Protein AF-K1T7E5-F1 (afdb_monomer)

Foldseek 3Di:
DDDDDDDDDDDDDDDDDDDDDDDDPPPPPPPPPPPQDDDPVCLLQPPVPPDGPDDPDDDDDDDAPPVLQWDDDPNDIDGDPPVPDDNVSHPPDDDPFFKWFKDKDQFQVPDDPCVVDPPDDSVVTDIDGPPDDVCVVPGDHDDDDDDDDRCPPVDDPDPPDDGRGRPMDMDTHDDDDDPPVD

InterPro domains:
  IPR006104 Glycosyl hydrolases family 2, sugar binding domain [PF02837] (95-182)
  IPR008979 Galactose-binding-like domain superfamily [SSF49785] (42-182)
  IPR050347 Bacterial Beta-galactosidase [PTHR46323] (30-182)

Structure (mmCIF, N/CA/C/O backbone):
data_AF-K1T7E5-F1
#
_entry.id   AF-K1T7E5-F1
#
loop_
_atom_site.group_PDB
_atom_site.id
_atom_site.type_symbol
_atom_site.label_atom_id
_atom_site.label_alt_id
_atom_site.label_comp_id
_atom_site.label_asym_id
_atom_site.label_entity_id
_atom_site.label_seq_id
_atom_site.pdbx_PDB_ins_code
_atom_site.Cartn_x
_atom_site.Cartn_y
_atom_site.Cartn_z
_atom_site.occupancy
_atom_site.B_iso_or_equiv
_atom_site.auth_seq_id
_atom_site.auth_comp_id
_atom_site.auth_asym_id
_atom_site.auth_atom_id
_atom_site.pdbx_PDB_model_num
ATOM 1 N N . MET A 1 1 ? -2.606 -23.994 -16.526 1.00 38.28 1 MET A N 1
ATOM 2 C CA . MET A 1 1 ? -3.324 -25.007 -15.716 1.00 38.28 1 MET A CA 1
ATOM 3 C C . MET A 1 1 ? -3.110 -24.676 -14.245 1.00 38.28 1 MET A C 1
ATOM 5 O O . MET A 1 1 ? -1.968 -24.646 -13.816 1.00 38.28 1 MET A O 1
ATOM 9 N N . LYS A 1 2 ? -4.171 -24.328 -13.505 1.00 36.62 2 LYS A N 1
ATOM 10 C CA . LYS A 1 2 ? -4.089 -23.908 -12.094 1.00 36.62 2 LYS A CA 1
ATOM 11 C C . LYS A 1 2 ? -4.132 -25.145 -11.189 1.00 36.62 2 LYS A C 1
ATOM 13 O O . LYS A 1 2 ? -5.113 -25.879 -11.242 1.00 36.62 2 LYS A O 1
ATOM 18 N N . GLN A 1 3 ? -3.112 -25.366 -10.362 1.00 38.12 3 GLN A N 1
ATOM 19 C CA . GLN A 1 3 ? -3.159 -26.363 -9.287 1.00 38.12 3 GLN A CA 1
ATOM 20 C C . GLN A 1 3 ? -3.378 -25.654 -7.947 1.00 38.12 3 GLN A C 1
ATOM 22 O O . GLN A 1 3 ? -2.612 -24.771 -7.571 1.00 38.12 3 GLN A O 1
ATOM 27 N N . ARG A 1 4 ? -4.451 -26.029 -7.243 1.00 31.92 4 ARG A N 1
ATOM 28 C CA . ARG A 1 4 ? -4.717 -25.665 -5.846 1.00 31.92 4 ARG A CA 1
ATOM 29 C C . ARG A 1 4 ? -4.464 -26.914 -5.004 1.00 31.92 4 ARG A C 1
ATOM 31 O O .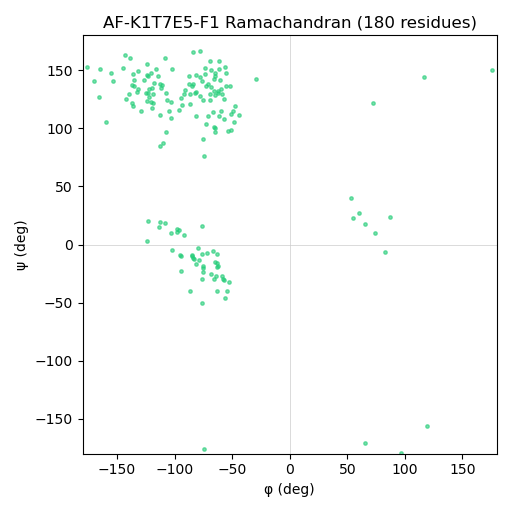 ARG A 1 4 ? -5.064 -27.948 -5.285 1.00 31.92 4 ARG A O 1
ATOM 38 N N . LEU A 1 5 ? -3.595 -26.825 -3.999 1.00 28.06 5 LEU A N 1
ATOM 39 C CA . LEU A 1 5 ? -3.354 -27.907 -3.045 1.00 28.06 5 LEU A CA 1
ATOM 40 C C . LEU A 1 5 ? -3.714 -27.425 -1.634 1.00 28.06 5 LEU A C 1
ATOM 42 O O . LEU A 1 5 ? -3.161 -26.440 -1.155 1.00 28.06 5 LEU A O 1
ATOM 46 N N . PHE A 1 6 ? -4.637 -28.133 -0.987 1.00 27.09 6 PHE A N 1
ATOM 47 C CA . PHE A 1 6 ? -5.008 -27.980 0.421 1.00 27.09 6 PHE A CA 1
ATOM 48 C C . PHE A 1 6 ? -4.810 -29.332 1.109 1.00 27.09 6 PHE A C 1
ATOM 50 O O . PHE A 1 6 ? -5.310 -30.339 0.613 1.00 27.09 6 PHE A O 1
ATOM 57 N N . VAL A 1 7 ? -4.116 -29.358 2.252 1.00 25.41 7 VAL A N 1
ATOM 58 C CA . VAL A 1 7 ? -4.079 -30.520 3.155 1.00 25.41 7 VAL A CA 1
ATOM 59 C C . VAL A 1 7 ? -4.082 -30.040 4.606 1.00 25.41 7 VAL A C 1
ATOM 61 O O . VAL A 1 7 ? -3.204 -29.282 5.020 1.00 25.41 7 VAL A O 1
ATOM 64 N N . THR A 1 8 ? -5.045 -30.534 5.381 1.00 25.38 8 THR A N 1
ATOM 65 C CA . THR A 1 8 ? -5.109 -30.497 6.847 1.00 25.38 8 THR A CA 1
ATOM 66 C C . THR A 1 8 ? -5.215 -31.934 7.369 1.00 25.38 8 THR A C 1
ATOM 68 O O . THR A 1 8 ? -6.023 -32.691 6.845 1.00 25.38 8 THR A O 1
ATOM 71 N N . LEU A 1 9 ? -4.428 -32.309 8.392 1.00 23.41 9 LEU A N 1
ATOM 72 C CA . LEU A 1 9 ? -4.906 -33.039 9.583 1.00 23.41 9 LEU A CA 1
ATOM 73 C C . LEU A 1 9 ? -3.809 -33.251 10.645 1.00 23.41 9 LEU A C 1
ATOM 75 O O . LEU A 1 9 ? -2.619 -33.332 10.348 1.00 23.41 9 LEU A O 1
ATOM 79 N N . SER A 1 10 ? -4.273 -33.354 11.889 1.00 22.80 10 SER A N 1
ATOM 80 C CA . SER A 1 10 ? -3.566 -33.457 13.167 1.00 22.80 10 SER A CA 1
ATOM 81 C C . SER A 1 10 ? -3.645 -34.853 13.809 1.00 22.80 10 SER A C 1
ATOM 83 O O . SER A 1 10 ? -4.631 -35.557 13.612 1.00 22.80 10 SER A O 1
ATOM 85 N N . LEU A 1 11 ? -2.704 -35.095 14.736 1.00 24.67 11 LEU A N 1
ATOM 86 C CA . LEU A 1 11 ? -2.806 -35.812 16.028 1.00 24.67 11 LEU A CA 1
ATOM 87 C C . LEU A 1 11 ? -1.982 -37.107 16.221 1.00 24.67 11 LEU A C 1
ATOM 89 O O . LEU A 1 11 ? -1.715 -37.875 15.306 1.00 24.67 11 LEU A O 1
ATOM 93 N N . ALA A 1 12 ? -1.539 -37.233 17.476 1.00 27.47 12 ALA A N 1
ATOM 94 C CA . ALA A 1 12 ? -0.411 -37.951 18.059 1.00 27.47 12 ALA A CA 1
ATOM 95 C C . ALA A 1 12 ? -0.618 -39.445 18.387 1.00 27.47 12 ALA A C 1
ATOM 97 O O . ALA A 1 12 ? -1.740 -39.918 18.535 1.00 27.47 12 ALA A O 1
ATOM 98 N N . GLY A 1 13 ? 0.502 -40.137 18.640 1.00 27.97 13 GLY 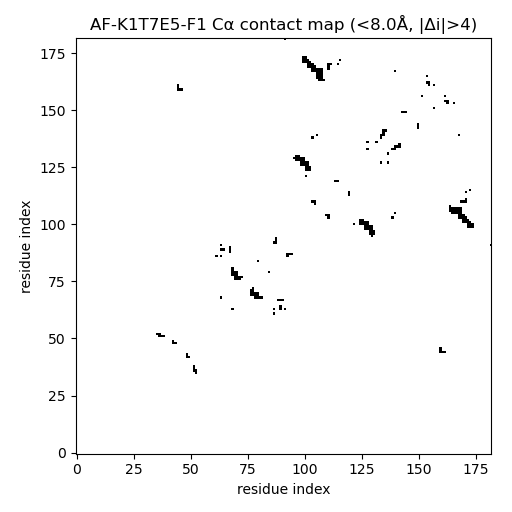A N 1
ATOM 99 C CA . GLY A 1 13 ? 0.580 -41.441 19.310 1.00 27.97 13 GLY A CA 1
ATOM 100 C C . GLY A 1 13 ? 2.023 -41.757 19.743 1.00 27.97 13 GLY A C 1
ATOM 101 O O . GLY A 1 13 ? 2.942 -41.643 18.939 1.00 27.97 13 GLY A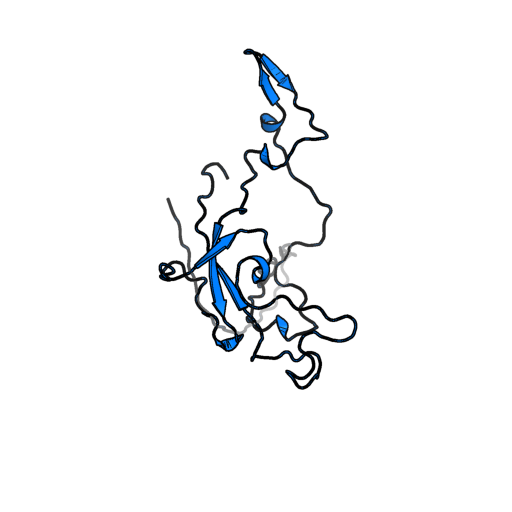 O 1
ATOM 102 N N . LEU A 1 14 ? 2.219 -42.086 21.024 1.00 25.50 14 LEU A N 1
ATOM 103 C CA . LEU A 1 14 ? 3.494 -42.178 21.753 1.00 25.50 14 LEU A CA 1
ATOM 104 C C . LEU A 1 14 ? 3.975 -43.640 21.952 1.00 25.50 14 LEU A C 1
ATOM 106 O O . LEU A 1 14 ? 3.155 -44.526 22.157 1.00 25.50 14 LEU A O 1
ATOM 110 N N . ALA A 1 15 ? 5.308 -43.793 22.036 1.00 29.75 15 ALA A N 1
ATOM 111 C CA . ALA A 1 15 ? 6.129 -44.815 22.723 1.00 29.75 15 ALA A CA 1
ATOM 112 C C . ALA A 1 15 ? 6.232 -46.264 22.184 1.00 29.75 15 ALA A C 1
ATOM 114 O O . ALA A 1 15 ? 5.280 -47.031 22.218 1.00 29.75 15 ALA A O 1
ATOM 115 N N . MET A 1 16 ? 7.469 -46.701 21.893 1.00 29.72 16 MET A N 1
ATOM 116 C CA . MET A 1 16 ? 8.233 -47.623 22.762 1.00 29.72 16 MET A CA 1
ATOM 117 C C . MET A 1 16 ? 9.700 -47.742 22.304 1.00 29.72 16 MET A C 1
ATOM 119 O O . MET A 1 16 ? 10.003 -47.736 21.114 1.00 29.72 16 MET A O 1
ATOM 123 N N . ALA A 1 17 ? 10.613 -47.805 23.276 1.00 30.94 17 ALA A N 1
ATOM 124 C CA . ALA A 1 17 ? 12.055 -47.893 23.081 1.00 30.94 17 ALA A CA 1
ATOM 125 C C . ALA A 1 17 ? 12.524 -49.349 22.942 1.00 30.94 17 ALA A C 1
ATOM 127 O O . ALA A 1 17 ? 12.142 -50.202 23.738 1.00 30.94 17 ALA A O 1
ATOM 128 N N . THR A 1 18 ? 13.443 -49.599 22.010 1.00 36.12 18 THR A N 1
ATOM 129 C CA . THR A 1 18 ? 14.310 -50.785 22.006 1.00 36.12 18 THR A CA 1
ATOM 130 C C . THR A 1 18 ? 15.736 -50.355 21.676 1.00 36.12 18 THR A C 1
ATOM 132 O O . THR A 1 18 ? 15.991 -49.781 20.617 1.00 36.12 18 THR A O 1
ATOM 135 N N . PHE A 1 19 ? 16.656 -50.613 22.605 1.00 34.34 19 PHE A N 1
ATOM 136 C CA . PHE A 1 19 ? 18.091 -50.390 22.451 1.00 34.34 19 PHE A CA 1
ATOM 137 C C . PHE A 1 19 ? 18.683 -51.372 21.432 1.00 34.34 19 PHE A C 1
ATOM 139 O O . PHE A 1 19 ? 18.592 -52.584 21.599 1.00 34.34 19 PHE A O 1
ATOM 146 N N . GLY A 1 20 ? 19.337 -50.834 20.405 1.00 36.97 20 GLY A N 1
ATOM 147 C CA . GLY A 1 20 ? 20.154 -51.578 19.452 1.00 36.97 20 GLY A CA 1
ATOM 148 C C . GLY A 1 20 ? 21.117 -50.614 18.770 1.00 36.97 20 GLY A C 1
ATOM 149 O O . GLY A 1 20 ? 20.706 -49.785 17.962 1.00 36.97 20 GLY A O 1
ATOM 150 N N . ALA A 1 21 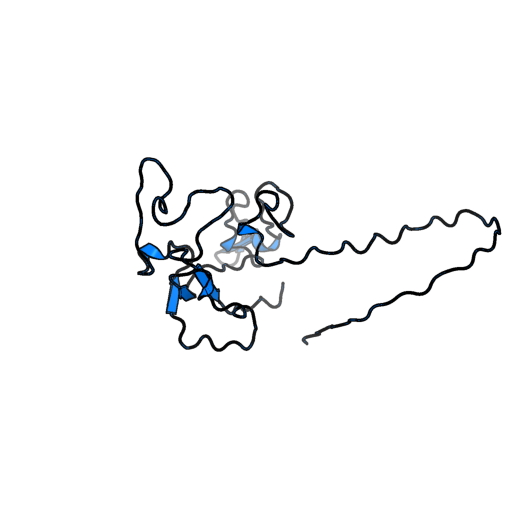? 22.396 -50.661 19.141 1.00 39.72 21 ALA A N 1
ATOM 151 C CA . ALA A 1 21 ? 23.421 -49.799 18.569 1.00 39.72 21 ALA A CA 1
ATOM 152 C C . ALA A 1 21 ? 23.750 -50.246 17.133 1.00 39.72 21 ALA A C 1
ATOM 154 O O . ALA A 1 21 ? 24.461 -51.223 16.914 1.00 39.72 21 ALA A O 1
ATOM 155 N N . THR A 1 22 ? 23.239 -49.510 16.147 1.00 42.06 22 THR A N 1
ATOM 156 C CA . THR A 1 22 ? 23.623 -49.614 14.731 1.00 42.06 22 THR A CA 1
ATOM 157 C C . THR A 1 22 ? 24.301 -48.324 14.271 1.00 42.06 22 THR A C 1
ATOM 159 O O . THR A 1 22 ? 23.926 -47.247 14.728 1.00 42.06 22 THR A O 1
ATOM 162 N N . LYS A 1 23 ? 25.297 -48.465 13.376 1.00 39.03 23 LYS A N 1
ATOM 163 C CA . LYS A 1 23 ? 26.151 -47.427 12.748 1.00 39.03 23 LYS A CA 1
ATOM 164 C C . LYS A 1 23 ? 25.464 -46.056 12.603 1.00 39.03 23 LYS A C 1
ATOM 166 O O . LYS A 1 23 ? 24.293 -46.040 12.221 1.00 39.03 23 LYS A O 1
ATOM 171 N N . PRO A 1 24 ? 26.172 -44.920 12.798 1.00 39.62 24 PRO A N 1
ATOM 172 C CA . PRO A 1 24 ? 25.568 -43.605 12.647 1.00 39.62 24 PRO A CA 1
ATOM 173 C C . PRO A 1 24 ? 25.173 -43.419 11.181 1.00 39.62 24 PRO A C 1
ATOM 175 O O . PRO A 1 24 ? 25.981 -43.060 10.330 1.00 39.62 24 PRO A O 1
ATOM 178 N N . LYS A 1 25 ? 23.904 -43.690 10.870 1.00 45.78 25 LYS A N 1
ATOM 179 C CA . LYS A 1 25 ? 23.245 -43.066 9.734 1.00 45.78 25 LYS A CA 1
ATOM 180 C C . LYS A 1 25 ? 23.316 -41.586 10.049 1.00 45.78 25 LYS A C 1
ATOM 182 O O . LYS A 1 25 ? 22.752 -41.167 11.058 1.00 45.78 25 LYS A O 1
ATOM 187 N N . THR A 1 26 ? 24.049 -40.824 9.246 1.00 45.44 26 THR A N 1
ATOM 188 C CA . THR A 1 26 ? 23.977 -39.368 9.256 1.00 45.44 26 THR A CA 1
ATOM 189 C C . THR A 1 26 ? 22.503 -39.021 9.138 1.00 45.44 26 THR A C 1
ATOM 191 O O . THR A 1 26 ? 21.912 -39.125 8.064 1.00 45.44 26 THR A O 1
ATOM 194 N N . ALA A 1 27 ? 21.873 -38.728 10.274 1.00 45.41 27 ALA A N 1
ATOM 195 C CA . ALA A 1 27 ? 20.530 -38.219 10.295 1.00 45.41 27 ALA A CA 1
ATOM 196 C C . ALA A 1 27 ? 20.664 -36.859 9.629 1.00 45.41 27 ALA A C 1
ATOM 198 O O . ALA A 1 27 ? 21.146 -35.904 10.239 1.00 45.41 27 ALA A O 1
ATOM 199 N N . ILE A 1 28 ? 20.283 -36.784 8.354 1.00 47.34 28 ILE A N 1
ATOM 200 C CA . ILE A 1 28 ? 19.758 -35.544 7.814 1.00 47.34 28 ILE A CA 1
ATOM 201 C C . ILE A 1 28 ? 18.641 -35.220 8.795 1.00 47.34 28 ILE A C 1
ATOM 203 O O . ILE A 1 28 ? 17.583 -35.850 8.765 1.00 47.34 28 ILE A O 1
ATOM 207 N N . LYS A 1 29 ? 18.926 -34.343 9.767 1.00 45.06 29 LYS A N 1
ATOM 208 C CA . LYS A 1 29 ? 17.877 -33.727 10.562 1.00 45.06 29 LYS A CA 1
ATOM 209 C C . LYS A 1 29 ? 16.935 -33.196 9.503 1.00 45.06 29 LYS A C 1
ATOM 211 O O . LYS A 1 29 ? 17.339 -32.335 8.724 1.00 45.06 29 LYS A O 1
ATOM 216 N N . SER A 1 30 ? 15.739 -33.778 9.426 1.00 46.69 30 SER A N 1
ATOM 217 C CA . SER A 1 30 ? 14.626 -33.140 8.747 1.00 46.69 30 SER A CA 1
ATOM 218 C C . SER A 1 30 ? 14.685 -31.703 9.223 1.00 46.69 30 SER A C 1
ATOM 220 O O . SER A 1 30 ? 14.540 -31.470 10.425 1.00 46.69 30 SER A O 1
ATOM 222 N N . LEU A 1 31 ? 15.029 -30.773 8.327 1.00 44.75 31 LEU A N 1
ATOM 223 C CA . LEU A 1 31 ? 14.904 -29.356 8.617 1.00 44.75 31 LEU A CA 1
ATOM 224 C C . LEU A 1 31 ? 13.491 -29.231 9.162 1.00 44.75 31 LEU A C 1
ATOM 226 O O . LEU A 1 31 ? 12.540 -29.629 8.483 1.00 44.75 31 LEU A O 1
ATOM 230 N N . ASN A 1 32 ? 13.376 -28.856 10.439 1.00 52.38 32 ASN A N 1
ATOM 231 C CA . ASN A 1 32 ? 12.080 -28.607 11.041 1.00 52.38 32 ASN A CA 1
ATOM 232 C C . ASN A 1 32 ? 11.360 -27.720 10.041 1.00 52.38 32 ASN A C 1
ATOM 234 O O . ASN A 1 32 ? 11.899 -26.673 9.683 1.00 52.38 32 ASN A O 1
ATOM 238 N N . LYS A 1 33 ? 10.225 -28.196 9.518 1.00 49.16 33 LYS A N 1
ATOM 239 C CA . LYS A 1 33 ? 9.356 -27.410 8.653 1.00 49.16 33 LYS A CA 1
ATOM 240 C C . LYS A 1 33 ? 9.183 -26.088 9.382 1.00 49.16 33 LYS A C 1
ATOM 242 O O . LYS A 1 33 ? 8.553 -26.086 10.435 1.00 49.16 33 LYS A O 1
ATOM 247 N N . THR A 1 34 ? 9.845 -25.030 8.914 1.00 56.66 34 THR A N 1
ATOM 248 C CA . THR A 1 34 ? 9.792 -23.730 9.570 1.00 56.66 34 THR A CA 1
ATOM 249 C C . THR A 1 34 ? 8.320 -23.383 9.618 1.00 56.66 34 THR A C 1
ATOM 251 O O . THR A 1 34 ? 7.702 -23.192 8.570 1.00 56.66 34 THR A O 1
ATOM 254 N N . THR A 1 35 ? 7.721 -23.438 10.807 1.00 64.75 35 THR A N 1
ATOM 255 C CA . THR A 1 35 ? 6.327 -23.058 10.979 1.00 64.75 35 THR A CA 1
ATOM 256 C C . THR A 1 35 ? 6.286 -21.577 10.661 1.00 64.75 35 THR A C 1
ATOM 258 O O . THR A 1 35 ? 6.723 -20.758 11.464 1.00 64.75 35 THR A O 1
ATOM 261 N N . ILE A 1 36 ? 5.859 -21.247 9.444 1.00 75.06 36 ILE A N 1
ATOM 262 C CA . ILE A 1 36 ? 5.691 -19.867 9.011 1.00 75.06 36 ILE A CA 1
ATOM 263 C C . ILE A 1 36 ? 4.634 -19.264 9.929 1.00 75.06 36 ILE A C 1
ATOM 265 O O . ILE A 1 36 ? 3.469 -19.672 9.886 1.00 75.06 36 ILE A O 1
ATOM 269 N N . GLN A 1 37 ? 5.062 -18.343 10.792 1.00 82.19 37 GLN A N 1
ATOM 270 C CA . GLN A 1 37 ? 4.182 -17.637 11.710 1.00 82.19 37 GLN A CA 1
ATOM 271 C C . GLN A 1 37 ? 3.095 -16.934 10.894 1.00 82.19 37 GLN A C 1
ATOM 273 O O . GLN A 1 37 ? 3.396 -16.200 9.953 1.00 82.19 37 GLN A O 1
ATOM 278 N N . GLN A 1 38 ? 1.832 -17.204 11.217 1.00 86.25 38 GLN A N 1
ATOM 279 C CA . GLN A 1 38 ? 0.700 -16.54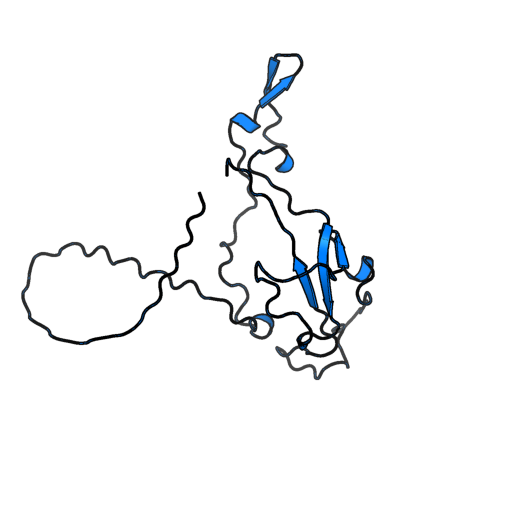7 10.569 1.00 86.25 38 GLN A CA 1
ATOM 280 C C . GLN A 1 38 ? 0.369 -15.243 11.304 1.00 86.25 38 GLN A C 1
ATOM 282 O O . GLN A 1 38 ? 0.495 -15.216 12.531 1.00 86.25 38 GLN A O 1
ATOM 287 N N . PRO A 1 39 ? -0.061 -14.187 10.591 1.00 87.12 39 PRO A N 1
ATOM 288 C CA . PRO A 1 39 ? -0.568 -12.984 11.232 1.00 87.12 39 PRO A CA 1
ATOM 289 C C . PRO A 1 39 ? -1.805 -13.270 12.097 1.00 87.12 39 PRO A C 1
ATOM 291 O O . PRO A 1 39 ? -2.673 -14.056 11.717 1.00 87.12 39 PRO A O 1
ATOM 294 N N . THR A 1 40 ? -1.896 -12.611 13.246 1.00 88.50 40 THR A N 1
ATOM 295 C CA . THR A 1 40 ? -3.045 -12.591 14.158 1.00 88.50 40 THR A CA 1
ATOM 296 C C . THR A 1 40 ? -3.963 -11.388 13.923 1.00 88.50 40 THR A C 1
ATOM 298 O O . THR A 1 40 ? -5.054 -11.350 14.488 1.00 88.50 40 THR A O 1
ATOM 301 N N . TYR A 1 41 ? -3.555 -10.422 13.087 1.00 83.44 41 TYR A N 1
ATOM 302 C CA . TYR A 1 41 ? -4.257 -9.160 12.789 1.00 83.44 41 TYR A CA 1
ATOM 303 C C . TYR A 1 41 ? -4.379 -8.187 13.976 1.00 83.44 41 TYR A C 1
ATOM 305 O O . TYR A 1 41 ? -5.184 -7.248 13.953 1.00 83.44 41 TYR A O 1
ATOM 313 N N . THR A 1 42 ? -3.566 -8.394 15.009 1.00 87.88 42 THR A N 1
ATOM 314 C CA . THR A 1 42 ? -3.496 -7.579 16.232 1.00 87.88 42 THR A CA 1
ATOM 315 C C . THR A 1 42 ? -2.092 -7.038 16.495 1.00 87.88 42 THR A C 1
ATOM 317 O O . THR A 1 42 ? -1.879 -6.377 17.505 1.00 87.88 42 THR A O 1
ATOM 320 N N . GLU A 1 43 ? -1.141 -7.298 15.599 1.00 91.12 43 GLU A N 1
ATOM 321 C CA . GLU A 1 43 ? 0.288 -6.992 15.743 1.00 91.12 43 GLU A CA 1
ATOM 322 C C . GLU A 1 43 ? 0.554 -5.511 15.998 1.00 91.12 43 GLU A C 1
ATOM 324 O O . GLU A 1 43 ? 1.486 -5.159 16.705 1.00 91.12 43 GLU A O 1
ATOM 329 N N . TRP A 1 44 ? -0.302 -4.641 15.470 1.00 87.88 44 TRP A N 1
ATOM 330 C CA . TRP A 1 44 ? -0.225 -3.192 15.638 1.00 87.88 44 TRP A CA 1
ATOM 331 C C . TRP A 1 44 ? -0.465 -2.708 17.083 1.00 87.88 44 TRP A C 1
ATOM 333 O O . TRP A 1 44 ? -0.278 -1.525 17.351 1.00 87.88 44 TRP A O 1
ATOM 343 N N . HIS A 1 45 ? -0.829 -3.602 18.013 1.00 88.06 45 HIS A N 1
ATOM 344 C CA . HIS A 1 45 ? -0.883 -3.339 19.458 1.00 88.06 45 HIS A CA 1
ATOM 345 C C . HIS A 1 45 ? 0.307 -3.921 20.246 1.00 88.06 45 HIS A C 1
ATOM 347 O O . HIS A 1 45 ? 0.385 -3.720 21.458 1.00 88.06 45 HIS A O 1
ATOM 353 N N . ASP A 1 46 ? 1.212 -4.667 19.605 1.00 90.75 46 ASP A N 1
ATOM 354 C CA . ASP A 1 46 ? 2.324 -5.349 20.271 1.00 90.75 46 ASP A CA 1
ATOM 355 C C . ASP A 1 46 ? 3.673 -4.737 19.871 1.00 90.75 46 ASP A C 1
ATOM 357 O O . ASP A 1 46 ? 4.159 -4.906 18.755 1.00 90.75 46 ASP A O 1
ATOM 361 N N . LEU A 1 47 ? 4.324 -4.071 20.829 1.00 91.44 47 LEU A N 1
ATOM 362 C CA . LEU A 1 47 ? 5.633 -3.436 20.634 1.00 91.44 47 LEU A CA 1
ATOM 363 C C . LEU A 1 47 ? 6.755 -4.429 20.304 1.00 91.44 47 LEU A C 1
ATOM 365 O O . LEU A 1 47 ? 7.809 -4.023 19.813 1.00 91.44 47 LEU A O 1
ATOM 369 N N . GLN A 1 48 ? 6.571 -5.717 20.602 1.00 93.38 48 GLN A N 1
ATOM 370 C CA . GLN A 1 48 ? 7.556 -6.754 20.304 1.00 93.38 48 GLN A CA 1
ATOM 371 C C . GLN A 1 48 ? 7.450 -7.260 18.860 1.00 93.38 48 GLN A C 1
ATOM 373 O O . GLN A 1 48 ? 8.368 -7.925 18.374 1.00 93.38 48 GLN A O 1
ATOM 378 N N . VAL A 1 49 ? 6.374 -6.920 18.141 1.00 92.44 49 VAL A N 1
ATOM 379 C CA . VAL A 1 49 ? 6.131 -7.380 16.771 1.00 92.44 49 VAL A CA 1
ATOM 380 C C . VAL A 1 49 ? 6.348 -6.241 15.781 1.00 92.44 49 VAL A C 1
ATOM 382 O O . VAL A 1 49 ? 5.464 -5.448 15.488 1.00 92.44 49 VAL A O 1
ATOM 385 N N . ASN A 1 50 ? 7.546 -6.198 15.196 1.00 92.38 50 ASN A N 1
ATOM 386 C CA . ASN A 1 50 ? 7.893 -5.193 14.183 1.00 92.38 50 ASN A CA 1
ATOM 387 C C . ASN A 1 50 ? 7.673 -5.670 12.735 1.00 92.38 50 ASN A C 1
ATOM 389 O O . ASN A 1 50 ? 7.570 -4.854 11.819 1.00 92.38 50 ASN A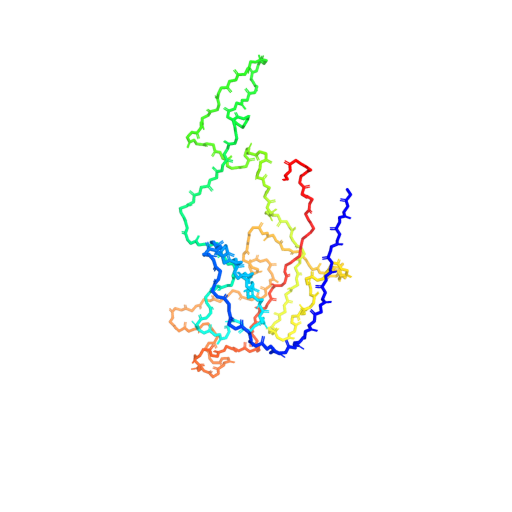 O 1
ATOM 393 N N . ALA A 1 51 ? 7.664 -6.985 12.499 1.00 92.56 51 ALA A N 1
ATOM 394 C CA . ALA A 1 51 ? 7.405 -7.584 11.192 1.00 92.56 51 ALA A CA 1
ATOM 395 C C . ALA A 1 51 ? 7.095 -9.079 11.330 1.00 92.56 51 ALA A C 1
ATOM 397 O O . ALA A 1 51 ? 7.643 -9.753 12.199 1.00 92.56 51 ALA A O 1
ATOM 398 N N . ILE A 1 52 ? 6.293 -9.608 10.407 1.00 93.06 52 ILE A N 1
ATOM 399 C CA . ILE A 1 52 ? 6.059 -11.045 10.234 1.00 93.06 52 ILE A CA 1
ATOM 400 C C . ILE A 1 52 ? 6.388 -11.394 8.779 1.00 93.06 52 ILE A C 1
ATOM 402 O O . ILE A 1 52 ? 5.928 -10.717 7.864 1.00 93.06 52 ILE A O 1
ATOM 406 N N . ASN A 1 53 ? 7.203 -12.432 8.561 1.00 93.88 53 ASN A N 1
ATOM 407 C CA . ASN A 1 53 ? 7.554 -12.981 7.238 1.00 93.88 53 ASN A CA 1
ATOM 408 C C . ASN A 1 53 ? 8.133 -11.978 6.213 1.00 93.88 53 ASN A C 1
ATOM 410 O O . ASN A 1 53 ? 8.082 -12.227 5.009 1.00 93.88 53 ASN A O 1
ATOM 414 N N . ARG A 1 54 ? 8.707 -10.855 6.664 1.00 93.94 54 ARG A N 1
ATOM 415 C CA . ARG A 1 54 ? 9.429 -9.916 5.793 1.00 93.94 54 ARG A CA 1
ATOM 416 C C . ARG A 1 54 ? 10.827 -10.454 5.484 1.00 93.94 54 ARG A C 1
ATOM 418 O O . ARG A 1 54 ? 11.466 -11.039 6.357 1.00 93.94 54 ARG A O 1
ATOM 425 N N . PHE A 1 55 ? 11.322 -10.213 4.269 1.00 92.19 55 PHE A N 1
ATOM 426 C CA . PHE A 1 55 ? 12.720 -10.495 3.936 1.00 92.19 55 PHE A CA 1
ATOM 427 C C . PHE A 1 55 ? 13.687 -9.787 4.909 1.00 92.19 55 PHE A C 1
ATOM 429 O O . PHE A 1 55 ? 13.378 -8.688 5.388 1.00 92.19 55 PHE A O 1
ATOM 436 N N . PRO A 1 56 ? 14.856 -10.388 5.207 1.00 94.44 56 PRO A N 1
ATOM 437 C CA . PRO A 1 56 ? 15.909 -9.718 5.963 1.00 94.44 56 PRO A CA 1
ATOM 438 C C . PRO A 1 56 ? 16.327 -8.406 5.298 1.00 94.44 56 PRO A C 1
ATOM 440 O O . PRO A 1 56 ? 16.236 -8.265 4.080 1.00 94.44 56 PRO A O 1
ATOM 443 N N . LEU A 1 57 ? 16.819 -7.454 6.092 1.00 96.12 57 LEU A N 1
ATOM 444 C CA . LEU A 1 57 ? 17.350 -6.204 5.559 1.00 96.12 57 LEU A CA 1
ATOM 445 C C . LEU A 1 57 ? 18.511 -6.494 4.595 1.00 96.12 57 LEU A C 1
ATOM 447 O O . LEU A 1 57 ? 19.451 -7.208 4.941 1.00 96.12 57 LEU A O 1
ATOM 451 N N . HIS A 1 58 ? 18.452 -5.913 3.402 1.00 95.44 58 HIS A N 1
ATOM 452 C CA . HIS A 1 58 ? 19.493 -6.007 2.386 1.00 95.44 58 HIS A CA 1
ATOM 453 C C . HIS A 1 58 ? 19.625 -4.671 1.642 1.00 95.44 58 HIS A C 1
ATOM 455 O O . HIS A 1 58 ? 18.734 -3.823 1.708 1.00 95.44 58 HIS A O 1
ATOM 461 N N . THR A 1 59 ? 20.739 -4.476 0.930 1.00 95.31 59 THR A N 1
ATOM 462 C CA . THR A 1 59 ? 20.895 -3.318 0.033 1.00 95.31 59 THR A CA 1
ATOM 463 C C . THR A 1 59 ? 19.842 -3.351 -1.071 1.00 95.31 59 THR A C 1
ATOM 465 O O . THR A 1 59 ? 19.416 -4.431 -1.474 1.00 95.31 59 THR A O 1
ATOM 468 N N . ASN A 1 60 ? 19.424 -2.200 -1.593 1.00 91.50 60 ASN A N 1
ATOM 469 C CA . ASN A 1 60 ? 18.542 -2.192 -2.755 1.00 91.50 60 ASN A CA 1
ATOM 470 C C . ASN A 1 60 ? 19.280 -2.791 -3.962 1.00 91.50 60 ASN A C 1
ATOM 472 O O . ASN A 1 60 ? 20.395 -2.376 -4.280 1.00 91.50 60 ASN A O 1
ATOM 476 N N . PHE A 1 61 ? 18.662 -3.763 -4.624 1.00 90.25 61 PHE A N 1
ATOM 477 C CA . PHE A 1 61 ? 19.162 -4.334 -5.865 1.00 90.25 61 PHE A CA 1
ATOM 478 C C . PHE A 1 61 ? 17.986 -4.689 -6.772 1.00 90.25 61 PHE A C 1
ATOM 480 O O . PHE A 1 61 ? 16.891 -5.003 -6.308 1.00 90.25 61 PHE A O 1
ATOM 487 N N . PHE A 1 62 ? 18.231 -4.656 -8.076 1.00 91.50 62 PHE A N 1
ATOM 488 C CA . PHE A 1 62 ? 17.303 -5.138 -9.086 1.00 91.50 62 PHE A CA 1
ATOM 489 C C . PHE A 1 62 ? 18.096 -5.924 -10.126 1.00 91.50 62 PHE A C 1
ATOM 491 O O . PHE A 1 62 ? 19.203 -5.529 -10.494 1.00 91.50 62 PHE A O 1
ATOM 498 N N . THR A 1 63 ? 17.571 -7.068 -10.552 1.00 88.88 63 THR A N 1
ATOM 499 C CA . THR A 1 63 ? 18.269 -7.956 -11.482 1.00 88.88 63 THR A CA 1
ATOM 500 C C . THR A 1 63 ? 17.846 -7.654 -12.909 1.00 88.88 63 THR A C 1
ATOM 502 O O . THR A 1 63 ? 16.678 -7.819 -13.248 1.00 88.88 63 THR A O 1
ATOM 505 N N . TYR A 1 64 ? 18.809 -7.282 -13.746 1.00 90.50 64 TYR A N 1
ATOM 506 C CA . TYR A 1 64 ? 18.607 -7.115 -15.181 1.00 90.50 64 TYR A CA 1
ATOM 507 C C . TYR A 1 64 ? 19.194 -8.333 -15.904 1.00 90.50 64 TYR A C 1
ATOM 509 O O . TYR A 1 64 ? 20.420 -8.486 -15.892 1.00 90.50 64 TYR A O 1
ATOM 517 N N . PRO A 1 65 ? 18.382 -9.236 -16.478 1.00 90.06 65 PRO A N 1
ATOM 518 C CA . PRO A 1 65 ? 18.877 -10.304 -17.341 1.00 90.06 65 PRO A CA 1
ATOM 519 C C . PRO A 1 65 ? 19.589 -9.743 -18.580 1.00 90.06 65 PRO A C 1
ATOM 521 O O . PRO A 1 65 ? 19.354 -8.609 -18.990 1.00 90.06 65 PRO A O 1
ATOM 524 N N . ALA A 1 66 ? 20.451 -10.560 -19.191 1.00 90.06 66 ALA A N 1
ATOM 525 C CA . ALA A 1 66 ? 21.306 -10.134 -20.300 1.00 90.06 66 ALA A CA 1
ATOM 526 C C . ALA A 1 66 ? 20.534 -9.595 -21.518 1.00 90.06 66 ALA A C 1
ATOM 528 O O . ALA A 1 66 ? 21.057 -8.768 -22.260 1.00 90.06 66 ALA A O 1
ATOM 529 N N . ASP A 1 67 ? 19.294 -10.039 -21.724 1.00 89.62 67 ASP A N 1
ATOM 530 C CA . ASP A 1 67 ? 18.449 -9.550 -22.809 1.00 89.62 67 ASP A CA 1
ATOM 531 C C . ASP A 1 67 ? 17.866 -8.153 -22.558 1.00 89.62 67 ASP A C 1
ATOM 533 O O . ASP A 1 67 ? 17.558 -7.455 -23.519 1.00 89.62 67 ASP A O 1
ATOM 537 N N . ASP A 1 68 ? 17.814 -7.688 -21.305 1.00 90.75 68 ASP A N 1
ATOM 538 C CA . ASP A 1 68 ? 17.431 -6.306 -20.994 1.00 90.75 68 ASP A CA 1
ATOM 539 C C . ASP A 1 68 ? 18.566 -5.307 -21.305 1.00 90.75 68 ASP A C 1
ATOM 541 O O . ASP A 1 68 ? 18.310 -4.107 -21.432 1.00 90.75 68 ASP A O 1
ATOM 545 N N . TRP A 1 69 ? 19.818 -5.775 -21.427 1.00 90.56 69 TRP A N 1
ATOM 546 C CA . TRP A 1 69 ? 21.015 -4.931 -21.603 1.00 90.56 69 TRP A CA 1
ATOM 547 C C . TRP A 1 69 ? 21.173 -4.367 -23.017 1.00 90.56 69 TRP A C 1
ATOM 549 O O . TRP A 1 69 ? 22.058 -3.543 -23.259 1.00 90.56 69 TRP A O 1
ATOM 559 N N . VAL A 1 70 ? 20.345 -4.807 -23.962 1.00 91.88 70 VAL A N 1
ATOM 560 C CA . VAL A 1 70 ? 20.416 -4.407 -25.368 1.00 91.88 70 VAL A CA 1
ATOM 561 C C . VAL A 1 70 ? 19.089 -3.826 -25.847 1.00 91.88 70 VAL A C 1
ATOM 563 O O . VAL A 1 70 ? 18.024 -4.109 -25.303 1.00 91.88 70 VAL A O 1
ATOM 566 N N . SER A 1 71 ? 19.142 -2.987 -26.875 1.00 88.94 71 SER A N 1
ATOM 567 C CA . SER A 1 71 ? 17.966 -2.512 -27.607 1.00 88.94 71 SER A CA 1
ATOM 568 C C . SER A 1 71 ? 18.245 -2.476 -29.105 1.00 88.94 71 SER A C 1
ATOM 570 O O . SER A 1 71 ? 19.398 -2.479 -29.538 1.00 88.94 71 SER A O 1
ATOM 572 N N . GLU A 1 72 ? 17.187 -2.461 -29.913 1.00 90.50 72 GLU A N 1
ATOM 573 C CA . GLU A 1 72 ? 17.304 -2.270 -31.356 1.00 90.50 72 GLU A CA 1
ATOM 574 C C . GLU A 1 72 ? 17.176 -0.783 -31.702 1.00 90.50 72 GLU A C 1
ATOM 576 O O . GLU A 1 72 ? 16.235 -0.108 -31.280 1.00 90.50 72 GLU A O 1
ATOM 581 N N . LYS A 1 73 ? 18.130 -0.268 -32.480 1.00 90.88 73 LYS A N 1
ATOM 582 C CA . LYS A 1 73 ? 18.122 1.090 -33.020 1.00 90.88 73 LYS A CA 1
ATOM 583 C C . LYS A 1 73 ? 18.567 1.045 -34.476 1.00 90.88 73 LYS A C 1
ATOM 585 O O . LYS A 1 73 ? 19.656 0.558 -34.772 1.00 90.88 73 LYS A O 1
ATOM 590 N N . ASP A 1 74 ? 17.716 1.526 -35.378 1.00 92.50 74 ASP A N 1
ATOM 591 C CA . ASP A 1 74 ? 17.976 1.551 -36.826 1.00 92.50 74 ASP A CA 1
ATOM 592 C C . ASP A 1 74 ? 18.368 0.169 -37.404 1.00 92.50 74 ASP A C 1
ATOM 594 O O . ASP A 1 74 ? 19.283 0.055 -38.222 1.00 92.50 74 ASP A O 1
ATOM 598 N N . GLY A 1 75 ? 17.717 -0.906 -36.939 1.00 91.50 75 GLY A N 1
ATOM 599 C CA . GLY A 1 75 ? 17.999 -2.283 -37.367 1.00 91.50 75 GLY A CA 1
ATOM 600 C C . GLY A 1 75 ? 19.295 -2.882 -36.806 1.00 91.50 75 GLY A C 1
ATOM 601 O O . GLY A 1 75 ? 19.734 -3.939 -37.262 1.00 91.50 75 GLY A O 1
ATOM 602 N N . LYS A 1 76 ? 19.946 -2.215 -35.844 1.00 92.56 76 LYS A N 1
ATOM 603 C CA . LYS A 1 76 ? 21.161 -2.695 -35.174 1.00 92.56 76 LYS A CA 1
ATOM 604 C C . LYS A 1 76 ? 20.918 -2.888 -33.685 1.00 92.56 76 LYS A C 1
ATOM 606 O O . LYS A 1 76 ? 20.313 -2.043 -33.030 1.00 92.56 76 LYS A O 1
ATOM 611 N N . ILE A 1 77 ? 21.459 -3.976 -33.147 1.00 92.00 77 ILE A N 1
ATOM 612 C CA . ILE A 1 77 ? 21.509 -4.201 -31.704 1.00 92.00 77 ILE A CA 1
ATOM 613 C C . ILE A 1 77 ? 22.593 -3.307 -31.102 1.00 92.00 77 ILE A C 1
ATOM 615 O O . ILE A 1 77 ? 23.752 -3.356 -31.518 1.00 92.00 77 ILE A O 1
ATOM 619 N N . VAL A 1 78 ? 22.209 -2.492 -30.124 1.00 91.94 78 VAL A N 1
ATOM 620 C CA . VAL A 1 78 ? 23.093 -1.588 -29.386 1.00 91.94 78 VAL A CA 1
ATOM 621 C C . VAL A 1 78 ? 23.000 -1.872 -27.888 1.00 91.94 78 VAL A C 1
ATOM 623 O O . VAL A 1 78 ? 21.943 -2.239 -27.377 1.00 91.94 78 VAL A O 1
ATOM 626 N N . SER A 1 79 ? 24.115 -1.719 -27.173 1.00 90.81 79 SER A N 1
ATOM 627 C CA . SER A 1 79 ? 24.147 -1.836 -25.712 1.00 90.81 79 SER A CA 1
ATOM 628 C C . SER A 1 79 ? 23.480 -0.630 -25.056 1.00 90.81 79 SER A C 1
ATOM 630 O O . SER A 1 79 ? 23.756 0.511 -25.439 1.00 90.81 79 SER A O 1
ATOM 632 N N . LYS A 1 80 ? 22.662 -0.870 -24.031 1.00 90.50 80 LYS A N 1
ATOM 633 C CA . LYS A 1 80 ? 22.140 0.177 -23.147 1.00 90.50 80 LYS A CA 1
ATOM 634 C C . LYS A 1 80 ? 23.195 0.624 -22.132 1.00 90.50 80 LYS A C 1
ATOM 636 O O . LYS A 1 80 ? 24.204 -0.048 -21.923 1.00 90.50 80 LYS A O 1
ATOM 641 N N . ASP A 1 81 ? 22.938 1.751 -21.473 1.00 90.06 81 ASP A N 1
ATOM 642 C CA . ASP A 1 81 ? 23.727 2.189 -20.321 1.00 90.06 81 ASP A CA 1
ATOM 643 C C . ASP A 1 81 ? 23.371 1.356 -19.083 1.00 90.06 81 ASP A C 1
ATOM 645 O O . ASP A 1 81 ? 22.459 1.692 -18.329 1.00 90.06 81 ASP A O 1
ATOM 649 N N . ILE A 1 82 ? 24.102 0.256 -18.891 1.00 85.38 82 ILE A N 1
ATOM 650 C CA . ILE A 1 82 ? 23.881 -0.728 -17.820 1.00 85.38 82 ILE A CA 1
ATOM 651 C C . ILE A 1 82 ? 23.963 -0.085 -16.423 1.00 85.38 82 ILE A C 1
ATOM 653 O O . ILE A 1 82 ? 23.284 -0.533 -15.501 1.00 85.38 82 ILE A O 1
ATOM 657 N N . LEU A 1 83 ? 24.760 0.977 -16.253 1.00 86.12 83 LEU A N 1
ATOM 658 C CA . LEU A 1 83 ? 24.959 1.630 -14.953 1.00 86.12 83 LEU A CA 1
ATOM 659 C C . LEU A 1 83 ? 23.761 2.487 -14.527 1.00 86.12 83 LEU A C 1
ATOM 661 O O . LEU A 1 83 ? 23.572 2.711 -13.332 1.00 86.12 83 LEU A O 1
ATOM 665 N N . HIS A 1 84 ? 22.947 2.934 -15.485 1.00 89.00 84 HIS A N 1
ATOM 666 C CA . HIS A 1 84 ? 21.805 3.819 -15.246 1.00 89.00 84 HIS A CA 1
ATOM 667 C C . HIS A 1 84 ? 20.478 3.235 -15.750 1.00 89.00 84 HIS A C 1
ATOM 669 O O . HIS A 1 84 ? 19.511 3.974 -15.938 1.00 89.00 84 HIS A O 1
ATOM 675 N N . MET A 1 85 ? 20.406 1.913 -15.951 1.00 89.00 85 MET A N 1
ATOM 676 C CA . MET A 1 85 ? 19.164 1.251 -16.354 1.00 89.00 85 MET A CA 1
ATOM 677 C C . MET A 1 85 ? 18.057 1.465 -15.322 1.00 89.00 85 MET A C 1
ATOM 679 O O . MET A 1 85 ? 18.248 1.260 -14.117 1.00 89.00 85 MET A O 1
ATOM 683 N N . ASN A 1 86 ? 16.868 1.820 -15.806 1.00 91.31 86 ASN A N 1
ATOM 684 C CA . ASN A 1 86 ? 15.680 1.899 -14.972 1.00 91.31 86 ASN A CA 1
ATOM 685 C C . ASN A 1 86 ? 15.027 0.515 -14.854 1.00 91.31 86 ASN A C 1
ATOM 687 O O . ASN A 1 86 ? 14.830 -0.176 -15.853 1.00 91.31 86 ASN A O 1
ATOM 691 N N . LYS A 1 87 ? 14.606 0.133 -13.641 1.00 92.69 87 LYS A N 1
ATOM 692 C CA . LYS A 1 87 ? 13.888 -1.126 -13.379 1.00 92.69 87 LYS A CA 1
ATOM 693 C C . LYS A 1 87 ? 12.667 -1.296 -14.281 1.00 92.69 87 LYS A C 1
ATOM 695 O O . LYS A 1 87 ? 12.364 -2.413 -14.673 1.00 92.69 87 LYS A O 1
ATOM 700 N N . THR A 1 88 ? 12.012 -0.196 -14.663 1.00 92.81 88 THR A N 1
ATOM 701 C CA . THR A 1 88 ? 10.838 -0.200 -15.550 1.00 92.81 88 THR A CA 1
ATOM 702 C C . THR A 1 88 ? 11.119 -0.737 -16.948 1.00 92.81 88 THR A C 1
ATOM 704 O O . THR A 1 88 ? 10.183 -1.079 -17.659 1.00 92.81 88 THR A O 1
ATOM 707 N N . GLU A 1 89 ? 12.384 -0.786 -17.360 1.00 90.25 89 GLU A N 1
ATOM 708 C CA . GLU A 1 89 ? 12.793 -1.343 -18.648 1.00 90.25 89 GLU A CA 1
ATOM 709 C C . GLU A 1 89 ? 12.981 -2.860 -18.616 1.00 90.25 89 GLU A C 1
ATOM 711 O O . GLU A 1 89 ? 13.175 -3.462 -19.670 1.00 90.25 89 GLU A O 1
ATOM 716 N N . SER A 1 90 ? 12.956 -3.477 -17.432 1.00 91.62 90 SER A N 1
ATOM 717 C CA . SER A 1 90 ? 13.123 -4.917 -17.304 1.00 91.62 90 SER A CA 1
ATOM 718 C C . SER A 1 90 ? 11.814 -5.660 -17.508 1.00 91.62 90 SER A C 1
ATOM 720 O O . SER A 1 90 ? 10.789 -5.320 -16.916 1.00 91.62 90 SER A O 1
ATOM 722 N N . LYS A 1 91 ? 11.868 -6.774 -18.239 1.00 89.44 91 LYS A N 1
ATOM 723 C CA . LYS A 1 91 ? 10.733 -7.704 -18.363 1.00 89.44 91 LYS A CA 1
ATOM 724 C C . LYS A 1 91 ? 10.321 -8.370 -17.043 1.00 89.44 91 LYS A C 1
ATOM 726 O O . LYS A 1 91 ? 9.239 -8.950 -16.979 1.00 89.44 91 LYS A O 1
ATOM 731 N N . TYR A 1 92 ? 11.169 -8.320 -16.011 1.00 92.44 92 TYR A N 1
ATOM 732 C CA . TYR A 1 92 ? 10.880 -8.828 -14.663 1.00 92.44 92 TYR A CA 1
ATOM 733 C C . TYR A 1 92 ? 10.428 -7.731 -13.695 1.00 92.44 92 TYR A C 1
ATOM 735 O O . TYR A 1 92 ? 10.373 -7.939 -12.483 1.00 92.44 92 TYR A O 1
ATOM 743 N N . PHE A 1 93 ? 10.087 -6.553 -14.218 1.00 94.75 93 PHE A N 1
ATOM 744 C CA . PHE A 1 93 ? 9.455 -5.490 -13.459 1.00 94.75 93 PHE A CA 1
ATOM 745 C C . PHE A 1 93 ? 7.986 -5.341 -13.854 1.00 94.75 93 PHE A C 1
ATOM 747 O O . PHE A 1 93 ? 7.646 -5.203 -15.025 1.00 94.75 93 PHE A O 1
ATOM 754 N N . LEU A 1 94 ? 7.110 -5.313 -12.853 1.00 95.25 94 LEU A N 1
ATOM 755 C CA . LEU A 1 94 ? 5.698 -4.981 -13.008 1.00 95.25 94 LEU A CA 1
ATOM 756 C C . LEU A 1 94 ? 5.368 -3.903 -11.983 1.00 95.25 94 LEU A C 1
ATOM 758 O O . LEU A 1 94 ? 5.451 -4.145 -10.778 1.00 95.25 94 LEU A O 1
ATOM 762 N N . SER A 1 95 ? 5.014 -2.706 -12.456 1.00 96.00 95 SER A N 1
ATOM 763 C CA . SER A 1 95 ? 4.554 -1.655 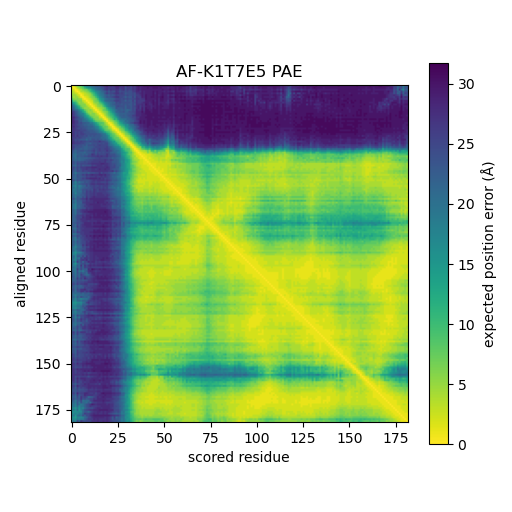-11.552 1.00 96.00 95 SER A CA 1
ATOM 764 C C . SER A 1 95 ? 3.174 -1.998 -11.002 1.00 96.00 95 SER A C 1
ATOM 766 O O . SER A 1 95 ? 2.284 -2.423 -11.739 1.00 96.00 95 SER A O 1
ATOM 768 N N . LEU A 1 96 ? 2.994 -1.758 -9.706 1.00 97.50 96 LEU A N 1
ATOM 769 C CA . LEU A 1 96 ? 1.695 -1.804 -9.040 1.00 97.50 96 LEU A CA 1
ATOM 770 C C . LEU A 1 96 ? 1.131 -0.399 -8.774 1.00 97.50 96 LEU A C 1
ATOM 772 O O . LEU A 1 96 ? 0.100 -0.262 -8.109 1.00 97.50 96 LEU A O 1
ATOM 776 N N . ASP A 1 97 ? 1.761 0.632 -9.335 1.00 97.88 97 ASP A N 1
ATOM 777 C CA . ASP A 1 97 ? 1.266 2.005 -9.301 1.00 97.88 97 ASP A CA 1
ATOM 778 C C . ASP A 1 97 ? 0.013 2.153 -10.175 1.00 97.88 97 ASP A C 1
ATOM 780 O O . ASP A 1 97 ? -0.251 1.357 -11.088 1.00 97.88 97 ASP A O 1
ATOM 784 N N . GLY A 1 98 ? -0.784 3.176 -9.886 1.00 96.75 98 GLY A N 1
ATOM 785 C CA . GLY A 1 98 ? -2.024 3.490 -10.587 1.00 96.75 98 GLY A CA 1
ATOM 786 C C . GLY A 1 98 ? -3.239 3.439 -9.671 1.00 96.75 98 GLY A C 1
ATOM 787 O O . GLY A 1 98 ? -3.136 3.624 -8.460 1.00 96.75 98 GLY A O 1
ATOM 788 N N . THR A 1 99 ? -4.413 3.218 -10.253 1.00 97.69 99 THR A N 1
ATOM 789 C CA . THR A 1 99 ? -5.685 3.284 -9.529 1.00 97.69 99 THR A CA 1
ATOM 790 C C . THR A 1 99 ? -6.036 1.947 -8.874 1.00 97.69 99 THR A C 1
ATOM 792 O O . THR A 1 99 ? -6.048 0.903 -9.524 1.00 97.69 99 THR A O 1
ATOM 795 N N . TRP A 1 100 ? -6.362 1.992 -7.585 1.00 98.50 100 TRP A N 1
ATOM 796 C CA . TRP A 1 100 ? -6.791 0.855 -6.770 1.00 98.50 100 TRP A CA 1
ATOM 797 C C . TRP A 1 100 ? -8.229 1.049 -6.295 1.00 98.50 100 TRP A C 1
ATOM 799 O O . TRP A 1 100 ? -8.665 2.181 -6.084 1.00 98.50 100 TRP A O 1
ATOM 809 N N . LYS A 1 101 ? -8.962 -0.049 -6.080 1.00 98.31 101 LYS A N 1
ATOM 810 C CA . LYS A 1 101 ? -10.219 -0.018 -5.326 1.00 98.31 101 LYS A CA 1
ATOM 811 C C . LYS A 1 101 ? -9.905 0.287 -3.869 1.00 98.31 101 LYS A C 1
ATOM 813 O O . LYS A 1 101 ? -8.974 -0.285 -3.302 1.00 98.31 101 LYS A O 1
ATOM 818 N N . PHE A 1 102 ? -10.682 1.182 -3.278 1.00 98.50 102 PHE A N 1
ATOM 819 C CA . PHE A 1 102 ? -10.401 1.737 -1.966 1.00 98.50 102 PHE A CA 1
ATOM 820 C C . PHE A 1 102 ? -11.669 1.875 -1.124 1.00 98.50 102 PHE A C 1
ATOM 822 O O . PHE A 1 102 ? -12.674 2.446 -1.563 1.00 98.50 102 PHE A O 1
ATOM 829 N N . ASN A 1 103 ? -11.605 1.355 0.098 1.00 98.31 103 ASN A N 1
ATOM 830 C CA . ASN A 1 103 ? -12.617 1.527 1.128 1.00 98.31 103 ASN A CA 1
ATOM 831 C C . ASN A 1 103 ? -11.971 2.195 2.340 1.00 98.31 103 ASN A C 1
ATOM 833 O O . ASN A 1 103 ? -10.991 1.686 2.878 1.00 98.31 103 ASN A O 1
ATOM 837 N N . TRP A 1 104 ? -12.519 3.337 2.738 1.00 98.31 104 TRP A N 1
ATOM 838 C CA . TRP A 1 104 ? -12.078 4.087 3.905 1.00 98.31 104 TRP A CA 1
ATOM 839 C C . TRP A 1 104 ? -13.171 4.047 4.963 1.00 98.31 104 TRP A C 1
ATOM 841 O O . TRP A 1 104 ? -14.350 4.216 4.637 1.00 98.31 104 TRP A O 1
ATOM 851 N N . VAL A 1 105 ? -12.777 3.854 6.217 1.00 97.56 105 VAL A N 1
ATOM 852 C CA . VAL A 1 105 ? -13.674 3.895 7.374 1.00 97.56 105 VAL A CA 1
ATOM 853 C C . VAL A 1 105 ? -13.094 4.768 8.479 1.00 97.56 105 VAL A C 1
ATOM 855 O O . VAL A 1 105 ? -11.876 4.845 8.643 1.00 97.56 105 VAL A O 1
ATOM 858 N N . ALA A 1 106 ? -13.984 5.401 9.247 1.00 95.19 106 ALA A N 1
ATOM 859 C CA . ALA A 1 106 ? -13.605 6.347 10.291 1.00 95.19 106 ALA A CA 1
ATOM 860 C C . ALA A 1 106 ? -13.075 5.656 11.567 1.00 95.19 106 ALA A C 1
ATOM 862 O O . ALA A 1 106 ? -12.263 6.208 12.303 1.00 95.19 106 ALA A O 1
ATOM 863 N N . ASN A 1 107 ? -13.541 4.438 11.850 1.00 94.38 107 ASN A N 1
ATOM 864 C CA . ASN A 1 107 ? -13.141 3.685 13.037 1.00 94.38 107 ASN A CA 1
ATOM 865 C C . ASN A 1 107 ? -12.552 2.329 12.634 1.00 94.38 107 ASN A C 1
ATOM 867 O O . ASN A 1 107 ? -13.020 1.690 11.688 1.00 94.38 107 ASN A O 1
ATOM 871 N N . ALA A 1 108 ? -11.549 1.858 13.374 1.00 92.38 108 ALA A N 1
ATOM 872 C CA . ALA A 1 108 ? -10.794 0.662 13.008 1.00 92.38 108 ALA A CA 1
ATOM 873 C C . ALA A 1 108 ? -11.643 -0.622 12.999 1.00 92.38 108 ALA A C 1
ATOM 875 O O . ALA A 1 108 ? -11.347 -1.565 12.259 1.00 92.38 108 ALA A O 1
ATOM 876 N N . ASP A 1 109 ? -12.705 -0.667 13.802 1.00 93.62 109 ASP A N 1
ATOM 877 C CA . ASP A 1 109 ? -13.664 -1.770 13.911 1.00 93.62 109 ASP A CA 1
ATOM 878 C C . ASP A 1 109 ? -14.700 -1.811 12.775 1.00 93.62 109 ASP A C 1
ATOM 880 O O . ASP A 1 109 ? -15.343 -2.839 12.575 1.00 93.62 109 ASP A O 1
ATOM 884 N N . GLN A 1 110 ? -14.821 -0.743 11.983 1.00 96.12 110 GLN A N 1
ATOM 885 C CA . GLN A 1 110 ? -15.732 -0.674 10.834 1.00 96.12 110 GLN A CA 1
ATOM 886 C C . GLN A 1 110 ? -15.132 -1.260 9.552 1.00 96.12 110 GLN A C 1
ATOM 888 O O . GLN A 1 110 ? -15.830 -1.390 8.545 1.00 96.12 110 GLN A O 1
ATOM 893 N N . ARG A 1 111 ? -13.835 -1.590 9.560 1.00 94.19 111 ARG A N 1
ATOM 894 C CA . ARG A 1 111 ? -13.140 -2.067 8.362 1.00 94.19 111 ARG A CA 1
ATOM 895 C C . ARG A 1 111 ? -13.703 -3.421 7.908 1.00 94.19 111 ARG A C 1
ATOM 897 O O . ARG A 1 111 ? -13.991 -4.275 8.751 1.00 94.19 111 ARG A O 1
ATOM 904 N N . PRO A 1 112 ? -13.772 -3.688 6.596 1.00 94.25 112 PRO A N 1
ATOM 905 C CA . PRO A 1 112 ? -14.122 -5.015 6.107 1.00 94.25 112 PRO A CA 1
ATOM 906 C C . PRO A 1 112 ? -13.007 -6.006 6.478 1.00 94.25 112 PRO A C 1
ATOM 908 O O . PRO A 1 112 ? -11.881 -5.894 6.002 1.00 94.25 112 PRO A O 1
ATOM 911 N N . THR A 1 113 ? -13.286 -6.977 7.349 1.00 92.94 113 THR A N 1
ATOM 912 C CA . THR A 1 113 ? -12.260 -7.905 7.868 1.00 92.94 113 THR A CA 1
ATOM 913 C C . THR A 1 113 ? -11.939 -9.053 6.923 1.00 92.94 113 THR A C 1
ATOM 915 O O . THR A 1 113 ? -10.892 -9.679 7.057 1.00 92.94 113 THR A O 1
ATOM 918 N N . ASP A 1 114 ? -12.796 -9.318 5.943 1.00 94.19 114 ASP A N 1
ATOM 919 C CA . ASP A 1 114 ? -12.631 -10.381 4.958 1.00 94.19 114 ASP A CA 1
ATOM 920 C C . ASP A 1 114 ? -12.390 -9.861 3.538 1.00 94.19 114 ASP A C 1
ATOM 922 O O . ASP A 1 114 ? -12.494 -10.605 2.560 1.00 94.19 114 ASP A O 1
ATOM 926 N N . PHE A 1 115 ? -11.976 -8.596 3.431 1.00 94.62 115 PHE A N 1
ATOM 927 C CA . PHE A 1 115 ? -11.711 -7.935 2.161 1.00 94.62 115 PHE A CA 1
ATOM 928 C C . PHE A 1 115 ? -10.571 -8.560 1.351 1.00 94.62 115 PHE A C 1
ATOM 930 O O . PHE A 1 115 ? -10.345 -8.146 0.228 1.00 94.62 115 PHE A O 1
ATOM 937 N N . TYR A 1 116 ? -9.809 -9.508 1.892 1.00 91.81 116 TYR A N 1
ATOM 938 C CA . TYR A 1 116 ? -8.760 -10.227 1.164 1.00 91.81 116 TYR A CA 1
ATOM 939 C C . TYR A 1 116 ? -9.307 -11.411 0.352 1.00 91.81 116 TYR A C 1
ATOM 941 O O . TYR A 1 116 ? -8.581 -11.994 -0.451 1.00 91.81 116 TYR A O 1
ATOM 949 N N . LYS A 1 117 ? -10.572 -11.804 0.559 1.00 95.50 117 LYS A N 1
ATOM 950 C CA . LYS A 1 117 ? -11.181 -12.924 -0.165 1.00 95.50 117 LYS A CA 1
ATOM 951 C C . LYS A 1 117 ? -11.319 -12.604 -1.657 1.00 95.50 117 LYS A C 1
ATOM 953 O O . LYS A 1 117 ? -11.649 -11.482 -2.047 1.00 95.50 117 LYS A O 1
ATOM 958 N N . GLU A 1 118 ? -11.101 -13.616 -2.497 1.00 95.06 118 GLU A N 1
ATOM 959 C CA . GLU A 1 118 ? -11.181 -13.492 -3.962 1.00 95.06 118 GLU A CA 1
ATOM 960 C C . GLU A 1 118 ? -12.606 -13.186 -4.453 1.00 95.06 118 GLU A C 1
ATOM 962 O O . GLU A 1 118 ? -12.776 -12.531 -5.473 1.00 95.06 118 GLU A O 1
ATOM 967 N N . ASN A 1 119 ? -13.627 -13.648 -3.727 1.00 95.38 119 ASN A N 1
ATOM 968 C CA . ASN A 1 119 ? -15.038 -13.562 -4.112 1.00 95.38 119 ASN A CA 1
ATOM 969 C C . ASN A 1 119 ? -15.797 -12.385 -3.476 1.00 95.38 119 ASN A C 1
ATOM 971 O O . ASN A 1 119 ? -17.025 -12.362 -3.531 1.00 95.38 119 ASN A O 1
ATOM 975 N N . LEU A 1 120 ? -15.092 -11.448 -2.839 1.00 95.75 120 LEU A N 1
ATOM 976 C CA . LEU A 1 120 ? -15.693 -10.218 -2.332 1.00 95.75 120 LEU A CA 1
ATOM 977 C C . LEU A 1 120 ? -16.195 -9.360 -3.503 1.00 95.75 120 LEU A C 1
ATOM 979 O O . LEU A 1 120 ? -15.440 -9.104 -4.439 1.00 95.75 120 LEU A O 1
ATOM 983 N N . ASP A 1 121 ? -17.428 -8.868 -3.408 1.00 95.50 121 ASP A N 1
ATOM 984 C CA . ASP A 1 121 ? -17.932 -7.818 -4.293 1.00 95.50 121 ASP A CA 1
ATOM 985 C C . ASP A 1 121 ? -17.455 -6.437 -3.808 1.00 95.50 121 ASP A C 1
ATOM 987 O O . ASP A 1 121 ? -17.878 -5.943 -2.761 1.00 95.50 121 ASP A O 1
ATOM 991 N N . ASP A 1 122 ? -16.552 -5.817 -4.569 1.00 96.25 122 ASP A N 1
ATOM 992 C CA . ASP A 1 122 ? -16.013 -4.472 -4.334 1.00 96.25 122 ASP A CA 1
ATOM 993 C C . ASP A 1 122 ? -16.535 -3.434 -5.350 1.00 96.25 122 ASP A C 1
ATOM 995 O O . ASP A 1 122 ? -15.980 -2.339 -5.495 1.00 96.25 122 ASP A O 1
ATOM 999 N N . SER A 1 123 ? -17.644 -3.736 -6.035 1.00 96.19 123 SER A N 1
ATOM 1000 C CA . SER A 1 123 ? -18.262 -2.850 -7.031 1.00 96.19 123 SER A CA 1
ATOM 1001 C C . SER A 1 123 ? -18.576 -1.455 -6.480 1.00 96.19 123 SER A C 1
ATOM 1003 O O . SER A 1 123 ? -18.290 -0.458 -7.145 1.00 96.19 123 SER A O 1
ATOM 1005 N N . ASN A 1 124 ? -19.056 -1.382 -5.235 1.00 96.50 124 ASN A N 1
ATOM 1006 C CA . ASN A 1 124 ? -19.397 -0.136 -4.542 1.00 96.50 124 ASN A CA 1
ATOM 1007 C C . ASN A 1 124 ? -18.187 0.611 -3.947 1.00 96.50 124 ASN A C 1
ATOM 1009 O O . ASN A 1 124 ? -18.354 1.681 -3.358 1.00 96.50 124 ASN A O 1
ATOM 1013 N N . TRP A 1 125 ? -16.970 0.064 -4.043 1.00 98.00 125 TRP A N 1
ATOM 1014 C CA . TRP A 1 125 ? -15.780 0.723 -3.505 1.00 98.00 125 TRP A CA 1
ATOM 1015 C C . TRP A 1 125 ? -15.368 1.910 -4.373 1.00 98.00 125 TRP A C 1
ATOM 1017 O O . TRP A 1 125 ? -15.485 1.886 -5.604 1.00 98.00 125 TRP A O 1
ATOM 1027 N N . LYS A 1 126 ? -14.821 2.935 -3.713 1.00 97.88 126 LYS A N 1
ATOM 1028 C CA . LYS A 1 126 ? -14.229 4.092 -4.387 1.00 97.88 126 LYS A CA 1
ATOM 1029 C C . LYS A 1 126 ? -12.879 3.713 -4.999 1.00 97.88 126 LYS A C 1
ATOM 1031 O O . LYS A 1 126 ? -12.456 2.557 -4.965 1.00 97.88 126 LYS A O 1
ATOM 1036 N N . THR A 1 127 ? -12.200 4.696 -5.574 1.00 97.62 127 THR A N 1
ATOM 1037 C CA . THR A 1 127 ? -10.874 4.535 -6.169 1.00 97.62 127 THR A CA 1
ATOM 1038 C C . THR A 1 127 ? -9.851 5.441 -5.499 1.00 97.62 127 THR A C 1
ATOM 1040 O O . THR A 1 127 ? -10.191 6.552 -5.101 1.00 97.62 127 THR A O 1
ATOM 1043 N N . MET A 1 128 ? -8.602 4.985 -5.422 1.00 98.25 128 MET A N 1
ATOM 1044 C CA . MET A 1 128 ? -7.465 5.727 -4.875 1.00 98.25 128 MET A CA 1
ATOM 1045 C C . MET A 1 128 ? -6.247 5.574 -5.789 1.00 98.25 128 MET A C 1
ATOM 1047 O O . MET A 1 128 ? -5.962 4.470 -6.256 1.00 98.25 128 MET A O 1
ATOM 1051 N N . ASN A 1 129 ? -5.532 6.669 -6.046 1.00 97.25 129 ASN A N 1
ATOM 1052 C CA . ASN A 1 129 ? -4.278 6.631 -6.797 1.00 97.25 129 ASN A CA 1
ATOM 1053 C C . ASN A 1 129 ? -3.127 6.244 -5.864 1.00 97.25 129 ASN A C 1
ATOM 1055 O O . ASN A 1 129 ? -2.966 6.826 -4.793 1.00 97.25 129 ASN A O 1
ATOM 1059 N N . VAL A 1 130 ? -2.329 5.265 -6.280 1.00 97.62 130 VAL A N 1
ATOM 1060 C CA . VAL A 1 130 ? -1.176 4.756 -5.534 1.00 97.62 130 VAL A CA 1
ATOM 1061 C C . VAL A 1 130 ? 0.090 4.981 -6.373 1.00 97.62 130 VAL A C 1
ATOM 1063 O O . VAL A 1 130 ? 0.094 4.593 -7.544 1.00 97.62 130 VAL A O 1
ATOM 1066 N N . PRO A 1 131 ? 1.156 5.579 -5.807 1.00 97.94 131 PRO A N 1
ATOM 1067 C CA . PRO A 1 131 ? 1.257 6.104 -4.440 1.00 97.94 131 PRO A CA 1
ATOM 1068 C C . PRO A 1 131 ? 0.481 7.420 -4.238 1.00 97.94 131 PRO A C 1
ATOM 1070 O O . PRO A 1 131 ? 0.335 8.220 -5.159 1.00 97.94 131 PRO A O 1
ATOM 1073 N N . GLY A 1 132 ? 0.023 7.664 -3.009 1.00 96.56 132 GLY A N 1
ATOM 1074 C CA . GLY A 1 132 ? -0.650 8.905 -2.621 1.00 96.56 132 GLY A CA 1
ATOM 1075 C C . GLY A 1 132 ? -1.151 8.864 -1.175 1.00 96.56 132 GLY A C 1
ATOM 1076 O O . GLY A 1 132 ? -1.483 7.792 -0.673 1.00 96.56 132 GLY A O 1
ATOM 1077 N N . ASN A 1 133 ? -1.215 10.023 -0.510 1.00 97.50 133 ASN A N 1
ATOM 1078 C CA . ASN A 1 133 ? -1.859 10.160 0.805 1.00 97.50 133 ASN A CA 1
ATOM 1079 C C . ASN A 1 133 ? -3.374 10.303 0.617 1.00 97.50 133 ASN A C 1
ATOM 1081 O O . ASN A 1 133 ? -3.810 11.100 -0.223 1.00 97.50 133 ASN A O 1
ATOM 1085 N N . TRP A 1 134 ? -4.184 9.539 1.355 1.00 97.56 134 TRP A N 1
ATOM 1086 C CA . TRP A 1 134 ? -5.633 9.489 1.123 1.00 97.56 134 TRP A CA 1
ATOM 1087 C C . TRP A 1 134 ? -6.338 10.804 1.486 1.00 97.56 134 TRP A C 1
ATOM 1089 O O . TRP A 1 134 ? -7.336 11.141 0.852 1.00 97.56 134 TRP A O 1
ATOM 1099 N N . GLU A 1 135 ? -5.780 11.609 2.396 1.00 97.06 135 GLU A N 1
ATOM 1100 C CA . GLU A 1 135 ? -6.328 12.910 2.804 1.00 97.06 135 GLU A CA 1
ATOM 1101 C C . GLU A 1 135 ? -6.340 13.877 1.620 1.00 97.06 135 GLU A C 1
ATOM 1103 O O . GLU A 1 135 ? -7.330 14.553 1.350 1.00 97.06 135 GLU A O 1
ATOM 1108 N N . MET A 1 136 ? -5.280 13.841 0.808 1.00 96.69 136 MET A N 1
ATOM 1109 C CA . MET A 1 136 ? -5.170 14.631 -0.424 1.00 96.69 136 MET A CA 1
ATOM 1110 C C . MET A 1 136 ? -6.079 14.123 -1.552 1.00 96.69 136 MET A C 1
ATOM 1112 O O . MET A 1 136 ? -6.174 14.754 -2.601 1.00 96.69 136 MET A O 1
ATOM 1116 N N . ASN A 1 137 ? -6.732 12.978 -1.348 1.00 96.38 137 ASN A N 1
ATOM 1117 C CA . ASN A 1 137 ? -7.651 12.347 -2.289 1.00 96.38 137 ASN A CA 1
ATOM 1118 C C . ASN A 1 137 ? -9.099 12.337 -1.757 1.00 96.38 137 ASN A C 1
ATOM 1120 O O . ASN A 1 137 ? -9.948 11.637 -2.306 1.00 96.38 137 ASN A O 1
ATOM 1124 N N . GLY A 1 138 ? -9.393 13.134 -0.719 1.00 95.62 138 GLY A N 1
ATOM 1125 C CA . GLY A 1 138 ? -10.750 13.359 -0.213 1.00 95.62 138 GLY A CA 1
ATOM 1126 C C . GLY A 1 138 ? -11.233 12.349 0.831 1.00 95.62 138 GLY A C 1
ATOM 1127 O O . GLY A 1 138 ? -12.444 12.164 0.970 1.00 95.62 138 GLY A O 1
ATOM 1128 N N . PHE A 1 139 ? -10.318 11.680 1.538 1.00 96.69 139 PHE A N 1
ATOM 1129 C CA . PHE A 1 139 ? -10.638 10.729 2.604 1.00 96.69 139 PHE A CA 1
ATOM 1130 C C . PHE A 1 139 ? -10.043 11.179 3.938 1.00 96.69 139 PHE A C 1
ATOM 1132 O O . PHE A 1 139 ? -8.827 11.236 4.071 1.00 96.69 139 PHE A O 1
ATOM 1139 N N . GLY A 1 140 ? -10.887 11.450 4.934 1.00 94.12 140 GLY A N 1
ATOM 1140 C CA . GLY A 1 140 ? -10.437 12.025 6.203 1.00 94.12 140 GLY A CA 1
ATOM 1141 C C . GLY A 1 140 ? -9.883 13.444 6.045 1.00 94.12 140 GLY A C 1
ATOM 1142 O O . GLY A 1 140 ? -9.995 14.052 4.979 1.00 94.12 140 GLY A O 1
ATOM 1143 N N . ASP A 1 141 ? -9.278 13.950 7.115 1.00 92.38 141 ASP A N 1
ATOM 1144 C CA . ASP A 1 141 ? -8.757 15.311 7.186 1.00 92.38 141 ASP A CA 1
ATOM 1145 C C . ASP A 1 141 ? -7.243 15.291 7.447 1.00 92.38 141 ASP A C 1
ATOM 1147 O O . ASP A 1 141 ? -6.785 14.545 8.318 1.00 92.38 141 ASP A O 1
ATOM 1151 N N . PRO A 1 142 ? -6.439 16.093 6.723 1.00 93.69 142 PRO A N 1
ATOM 1152 C CA . PRO A 1 142 ? -5.018 16.211 7.012 1.00 93.69 142 PRO A CA 1
ATOM 1153 C C . PRO A 1 142 ? -4.811 16.940 8.342 1.00 93.69 142 PRO A C 1
ATOM 1155 O O . PRO A 1 142 ? -5.323 18.041 8.548 1.00 93.69 142 PRO A O 1
ATOM 1158 N N . GLU A 1 143 ? -4.006 16.354 9.225 1.00 91.06 143 GLU A N 1
ATOM 1159 C CA . GLU A 1 143 ? -3.709 16.924 10.536 1.00 91.06 143 GLU A CA 1
ATOM 1160 C C . GLU A 1 143 ? -2.254 17.403 10.632 1.00 91.06 143 GLU A C 1
ATOM 1162 O O . GLU A 1 143 ? -1.317 16.724 10.207 1.00 91.06 143 GLU A O 1
ATOM 1167 N N . TYR A 1 144 ? -2.057 18.579 11.233 1.00 93.19 144 TYR A N 1
ATOM 1168 C CA . TYR A 1 144 ? -0.739 19.104 11.577 1.00 93.19 144 TYR A CA 1
ATOM 1169 C C . TYR A 1 144 ? -0.662 19.418 13.069 1.00 93.19 144 TYR A C 1
ATOM 1171 O O . TYR A 1 144 ? -1.417 20.238 13.594 1.00 93.19 144 TYR A O 1
ATOM 1179 N N . VAL A 1 145 ? 0.320 18.820 13.741 1.00 91.19 145 VAL A N 1
ATOM 1180 C CA . VAL A 1 145 ? 0.631 19.082 15.146 1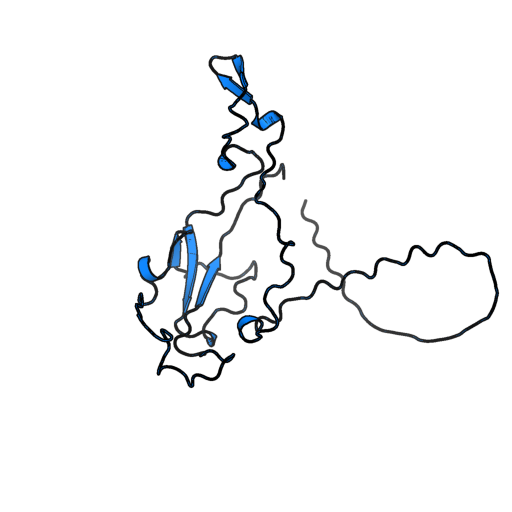.00 91.19 145 VAL A CA 1
ATOM 1181 C C . VAL A 1 145 ? 2.133 19.298 15.286 1.00 91.19 145 VAL A C 1
ATOM 1183 O O . VAL A 1 145 ? 2.929 18.509 14.792 1.00 91.19 145 VAL A O 1
ATOM 1186 N N . ASN A 1 146 ? 2.525 20.371 15.978 1.00 93.50 146 ASN A N 1
ATOM 1187 C CA . ASN A 1 146 ? 3.937 20.661 16.247 1.00 93.50 146 ASN A CA 1
ATOM 1188 C C . ASN A 1 146 ? 4.514 19.759 17.358 1.00 93.50 146 ASN A C 1
ATOM 1190 O O . ASN A 1 146 ? 5.563 19.149 17.192 1.00 93.50 146 ASN A O 1
ATOM 1194 N N . VAL A 1 147 ? 3.824 19.668 18.505 1.00 91.38 147 VAL A N 1
ATOM 1195 C CA . VAL A 1 147 ? 4.265 18.874 19.667 1.00 91.38 147 VAL A CA 1
ATOM 1196 C C . VAL A 1 147 ? 3.125 18.002 20.179 1.00 91.38 147 VAL A C 1
ATOM 1198 O O . VAL A 1 147 ? 2.019 18.497 20.410 1.00 91.38 147 VAL A O 1
ATOM 1201 N N . GLY A 1 148 ? 3.432 16.730 20.434 1.00 85.81 148 GLY A N 1
ATOM 1202 C CA . GLY A 1 148 ? 2.489 15.717 20.903 1.00 85.81 148 GLY A CA 1
ATOM 1203 C C . GLY A 1 148 ? 1.923 14.865 19.767 1.00 85.81 148 GLY A C 1
ATOM 1204 O O . GLY A 1 148 ? 2.284 15.034 18.607 1.00 85.81 148 GLY A O 1
ATOM 1205 N N . PHE A 1 149 ? 1.044 13.932 20.121 1.00 85.00 149 PHE A N 1
ATOM 1206 C CA . PHE A 1 149 ? 0.361 13.067 19.158 1.00 85.00 149 PHE A CA 1
ATOM 1207 C C . PHE A 1 149 ? -0.840 13.777 18.521 1.00 85.00 149 PHE A C 1
ATOM 1209 O O . PHE A 1 149 ? -1.510 14.544 19.215 1.00 85.00 149 PHE A O 1
ATOM 1216 N N . GLY A 1 150 ? -1.133 13.491 17.246 1.00 85.00 150 GLY A N 1
ATOM 1217 C CA . GLY A 1 150 ? -2.327 14.007 16.549 1.00 85.00 150 GLY A CA 1
ATOM 1218 C C . GLY A 1 150 ? -3.620 13.641 17.280 1.00 85.00 150 GLY A C 1
ATOM 1219 O O . GLY A 1 150 ? -4.395 14.493 17.686 1.00 85.00 150 GLY A O 1
ATOM 1220 N N . TRP A 1 151 ? -3.734 12.379 17.694 1.00 81.75 151 TRP A N 1
ATOM 1221 C CA . TRP A 1 151 ? -4.888 11.850 18.433 1.00 81.75 151 TRP A CA 1
ATOM 1222 C C . TRP A 1 151 ? -4.961 12.248 19.925 1.00 81.75 151 TRP A C 1
ATOM 1224 O O . TRP A 1 151 ? -5.655 11.608 20.725 1.00 81.75 151 TRP A O 1
ATOM 1234 N N . ARG A 1 152 ? -4.214 13.265 20.375 1.00 78.12 152 ARG A N 1
ATOM 1235 C CA . ARG A 1 152 ? -4.232 13.697 21.786 1.00 78.12 152 ARG A CA 1
ATOM 1236 C C . ARG A 1 152 ? -5.619 14.199 22.192 1.00 78.12 152 ARG A C 1
ATOM 1238 O O . ARG A 1 152 ? -6.201 15.037 21.522 1.00 78.12 152 ARG A O 1
ATOM 1245 N N . GLY A 1 153 ? -6.144 13.712 23.315 1.00 77.31 153 GLY A N 1
ATOM 1246 C CA . GLY A 1 153 ? -7.493 14.067 23.782 1.00 77.31 153 GLY A CA 1
ATOM 1247 C C . GLY A 1 153 ? -8.631 13.257 23.145 1.00 77.31 153 GLY A C 1
ATOM 1248 O O . GLY A 1 153 ? -9.762 13.354 23.610 1.00 77.31 153 GLY A O 1
ATOM 1249 N N . HIS A 1 154 ? -8.337 12.409 22.153 1.00 76.19 154 HIS A N 1
ATOM 1250 C CA . HIS A 1 154 ? -9.297 11.472 21.550 1.00 76.19 154 HIS A CA 1
ATOM 1251 C C . HIS A 1 154 ? -9.230 10.081 22.212 1.00 76.19 154 HIS A C 1
ATOM 1253 O O . HIS A 1 154 ? -10.083 9.225 21.977 1.00 76.19 154 HIS A O 1
ATOM 1259 N N . PHE A 1 155 ? -8.216 9.856 23.054 1.00 78.88 155 PHE A N 1
ATOM 1260 C CA . PHE A 1 155 ? -7.884 8.571 23.659 1.00 78.88 155 PHE A CA 1
ATOM 1261 C C . PHE A 1 155 ? -7.112 8.754 24.973 1.00 78.88 155 PHE A C 1
ATOM 1263 O O . PHE A 1 155 ? -6.331 9.703 25.093 1.00 78.88 155 PHE A O 1
ATOM 1270 N N . ASP A 1 156 ? -7.299 7.839 25.932 1.00 79.44 156 ASP A N 1
ATOM 1271 C CA . ASP A 1 156 ? -6.457 7.776 27.132 1.00 79.44 156 ASP A CA 1
ATOM 1272 C C . ASP A 1 156 ? -5.066 7.270 26.746 1.00 79.44 156 ASP A C 1
ATOM 1274 O O . ASP A 1 156 ? -4.899 6.127 26.331 1.00 79.44 156 ASP A O 1
ATOM 1278 N N . GLN A 1 157 ? -4.068 8.144 26.824 1.00 69.50 157 GLN A N 1
ATOM 1279 C CA . GLN A 1 157 ? -2.739 7.928 26.260 1.00 69.50 157 GLN A CA 1
ATOM 1280 C C . GLN A 1 157 ? -1.924 6.937 27.103 1.00 69.50 157 GLN A C 1
ATOM 1282 O O . GLN A 1 157 ? -1.002 7.323 27.818 1.00 69.50 157 GLN A O 1
ATOM 1287 N N . GLN A 1 158 ? -2.241 5.647 26.980 1.00 80.75 158 GLN A N 1
ATOM 1288 C CA . GLN A 1 158 ? -1.525 4.548 27.626 1.00 80.75 158 GLN A CA 1
ATOM 1289 C C . GLN A 1 158 ? -0.811 3.679 26.582 1.00 80.75 158 GLN A C 1
ATOM 1291 O O . GLN A 1 158 ? -1.364 2.668 26.149 1.00 80.75 158 GLN A O 1
ATOM 1296 N N . PRO A 1 159 ? 0.415 4.038 26.149 1.00 80.06 159 PRO A N 1
ATOM 1297 C CA . PRO A 1 159 ? 1.196 3.191 25.253 1.00 80.06 159 PRO A CA 1
ATOM 1298 C C . PRO A 1 159 ? 1.309 1.756 25.800 1.00 80.06 159 PRO A C 1
ATOM 1300 O O . PRO A 1 159 ? 1.571 1.589 26.993 1.00 80.06 159 PRO A O 1
ATOM 1303 N N . PRO A 1 160 ? 1.138 0.714 24.965 1.00 84.19 160 PRO A N 1
ATOM 1304 C CA . PRO A 1 160 ? 1.053 0.737 23.499 1.00 84.19 160 PRO A CA 1
ATOM 1305 C C . PRO A 1 160 ? -0.365 0.863 22.928 1.00 84.19 160 PRO A C 1
ATOM 1307 O O . PRO A 1 160 ? -0.556 0.681 21.728 1.00 84.19 160 PRO A O 1
ATOM 1310 N N . ALA A 1 161 ? -1.366 1.111 23.770 1.00 84.19 161 ALA A N 1
ATOM 1311 C CA . ALA A 1 161 ? -2.745 1.149 23.330 1.00 84.19 161 ALA A CA 1
ATOM 1312 C C . ALA A 1 161 ? -2.989 2.306 22.349 1.00 84.19 161 ALA A C 1
ATOM 1314 O O . ALA A 1 161 ? -2.382 3.378 22.425 1.00 84.19 161 ALA A O 1
ATOM 1315 N N . VAL A 1 162 ? -3.904 2.058 21.424 1.00 84.75 162 VAL A N 1
ATOM 1316 C CA . VAL A 1 162 ? -4.272 2.941 20.321 1.00 84.75 162 VAL A CA 1
ATOM 1317 C C . VAL A 1 162 ? -5.794 2.956 20.215 1.00 84.75 162 VAL A C 1
ATOM 1319 O O . VAL A 1 162 ? -6.444 1.951 20.524 1.00 84.75 162 VAL A O 1
ATOM 1322 N N . PRO A 1 163 ? -6.399 4.084 19.819 1.00 86.56 163 PRO A N 1
ATOM 1323 C CA . PRO A 1 163 ? -7.845 4.181 19.796 1.00 86.56 163 PRO A CA 1
ATOM 1324 C C . PRO A 1 163 ? -8.457 3.282 18.719 1.00 86.56 163 PRO A C 1
ATOM 1326 O O . PRO A 1 163 ? -7.867 3.028 17.671 1.00 86.56 163 PRO A O 1
ATOM 1329 N N . THR A 1 164 ? -9.676 2.804 18.971 1.00 88.94 164 THR A N 1
ATOM 1330 C CA . THR A 1 164 ? -10.516 2.180 17.931 1.00 88.94 164 THR A CA 1
ATOM 1331 C C . THR A 1 164 ? -11.338 3.232 17.187 1.00 88.94 164 THR A C 1
ATOM 1333 O O . THR A 1 164 ? -11.478 3.165 15.968 1.00 88.94 164 THR A O 1
ATOM 1336 N N . LYS A 1 165 ? -11.862 4.217 17.924 1.00 90.56 165 LYS A N 1
ATOM 1337 C CA . LYS A 1 165 ? -12.589 5.362 17.374 1.00 90.56 165 LYS A CA 1
ATOM 1338 C C . LYS A 1 165 ? -11.605 6.361 16.765 1.00 90.56 165 LYS A C 1
ATOM 1340 O O . LYS A 1 165 ? -10.577 6.601 17.382 1.00 90.56 165 LYS A O 1
ATOM 1345 N N . ASP A 1 166 ? -11.941 6.966 15.627 1.00 89.69 166 ASP A N 1
ATOM 1346 C CA . ASP A 1 166 ? -11.090 7.976 14.967 1.00 89.69 166 ASP A CA 1
ATOM 1347 C C . ASP A 1 166 ? -9.702 7.424 14.577 1.00 89.69 166 ASP A C 1
ATOM 1349 O O . ASP A 1 166 ? -8.694 8.122 14.518 1.00 89.69 166 ASP A O 1
ATOM 1353 N N . ASN A 1 167 ? -9.647 6.108 14.356 1.00 92.06 167 ASN A N 1
ATOM 1354 C CA . ASN A 1 167 ? -8.483 5.396 13.855 1.00 92.06 167 ASN A CA 1
ATOM 1355 C C . ASN A 1 167 ? -8.813 4.934 12.440 1.00 92.06 167 ASN A C 1
ATOM 1357 O O . ASN A 1 167 ? -9.380 3.858 12.223 1.00 92.06 167 ASN A O 1
ATOM 1361 N N . HIS A 1 168 ? -8.539 5.831 11.500 1.00 95.25 168 HIS A N 1
ATOM 1362 C CA . HIS A 1 168 ? -8.900 5.688 10.101 1.00 95.25 168 HIS A CA 1
ATOM 1363 C C . HIS A 1 168 ? -8.221 4.474 9.465 1.00 95.25 168 HIS A C 1
ATOM 1365 O O . HIS A 1 168 ? -7.009 4.290 9.571 1.00 95.25 168 HIS A O 1
ATOM 1371 N N . VAL A 1 169 ? -8.999 3.659 8.749 1.00 96.75 169 VAL A N 1
ATOM 1372 C CA . VAL A 1 169 ? -8.479 2.484 8.038 1.00 96.75 169 VAL A CA 1
ATOM 1373 C C . VAL A 1 169 ? -8.811 2.577 6.559 1.00 96.75 169 VAL A C 1
ATOM 1375 O O . VAL A 1 169 ? -9.970 2.716 6.176 1.00 96.75 169 VAL A O 1
ATOM 1378 N N . GLY A 1 170 ? -7.776 2.441 5.730 1.00 97.69 170 GLY A N 1
ATOM 1379 C CA . GLY A 1 170 ? -7.885 2.304 4.284 1.00 97.69 170 GLY A CA 1
ATOM 1380 C C . GLY A 1 170 ? -7.638 0.865 3.831 1.00 97.69 170 GLY A C 1
ATOM 1381 O O . GLY A 1 170 ? -6.530 0.348 3.965 1.00 97.69 170 GLY A O 1
ATOM 1382 N N . SER A 1 171 ? -8.650 0.207 3.270 1.00 98.00 171 SER A N 1
ATOM 1383 C CA . SER A 1 171 ? -8.522 -1.094 2.608 1.00 98.00 171 SER A CA 1
ATOM 1384 C C . SER A 1 171 ? -8.319 -0.906 1.106 1.00 98.00 171 SER A C 1
ATOM 1386 O O . SER A 1 171 ? -9.132 -0.268 0.440 1.00 98.00 171 SER A O 1
ATOM 1388 N N . TYR A 1 172 ? -7.250 -1.495 0.568 1.00 98.00 172 TYR A N 1
ATOM 1389 C CA . TYR A 1 172 ? -6.876 -1.407 -0.844 1.00 98.00 172 TYR A CA 1
ATOM 1390 C C . TYR A 1 172 ? -7.045 -2.760 -1.532 1.00 98.00 172 TYR A C 1
ATOM 1392 O O . TYR A 1 172 ? -6.609 -3.787 -1.010 1.00 98.00 172 TYR A O 1
ATOM 1400 N N . ARG A 1 173 ? -7.639 -2.764 -2.727 1.00 97.88 173 ARG A N 1
ATOM 1401 C CA . ARG A 1 173 ? -7.778 -3.954 -3.574 1.00 97.88 173 ARG A CA 1
ATOM 1402 C C . ARG A 1 173 ? -7.426 -3.637 -5.021 1.00 97.88 173 ARG A C 1
ATOM 1404 O O . ARG A 1 173 ? -7.757 -2.572 -5.541 1.00 97.88 173 ARG A O 1
ATOM 1411 N N . ARG A 1 174 ? -6.767 -4.585 -5.681 1.00 96.69 174 ARG A N 1
ATOM 1412 C CA . ARG A 1 174 ? -6.462 -4.528 -7.111 1.00 96.69 174 ARG A CA 1
ATOM 1413 C C . ARG A 1 174 ? -6.314 -5.937 -7.663 1.00 96.69 174 ARG A C 1
ATOM 1415 O O . ARG A 1 174 ? -5.726 -6.798 -7.017 1.00 96.69 174 ARG A O 1
ATOM 1422 N N . ILE A 1 175 ? -6.833 -6.142 -8.868 1.00 95.56 175 ILE A N 1
ATOM 1423 C CA . ILE A 1 175 ? -6.564 -7.335 -9.669 1.00 95.56 175 ILE A CA 1
ATOM 1424 C C . ILE A 1 175 ? -5.348 -7.031 -10.539 1.00 95.56 175 ILE A C 1
ATOM 1426 O O . ILE A 1 175 ? -5.267 -5.955 -11.137 1.00 95.56 175 ILE A O 1
ATOM 1430 N N . ILE A 1 176 ? -4.402 -7.963 -10.575 1.00 96.31 176 ILE A N 1
ATOM 1431 C CA . ILE A 1 176 ? -3.198 -7.863 -11.395 1.00 96.31 176 ILE A CA 1
ATOM 1432 C C . ILE A 1 176 ? -3.062 -9.116 -12.247 1.00 96.31 176 ILE A C 1
ATOM 1434 O O . ILE A 1 176 ? -3.318 -10.226 -11.775 1.00 96.31 176 ILE A O 1
ATOM 1438 N N . ASP A 1 177 ? -2.623 -8.924 -13.483 1.00 95.62 177 ASP A N 1
ATOM 1439 C CA . ASP A 1 177 ? -2.275 -10.012 -14.381 1.00 95.62 177 ASP A CA 1
ATOM 1440 C C . ASP A 1 177 ? -0.769 -10.242 -14.303 1.00 95.62 177 ASP A C 1
ATOM 1442 O O . ASP A 1 177 ? 0.030 -9.366 -14.635 1.00 95.62 177 ASP A O 1
ATOM 1446 N N . ILE A 1 178 ? -0.380 -11.420 -13.820 1.00 96.25 178 ILE A N 1
ATOM 1447 C CA . ILE A 1 178 ? 1.029 -11.807 -13.756 1.00 96.25 178 ILE A CA 1
ATOM 1448 C C . ILE A 1 178 ? 1.479 -12.233 -15.160 1.00 96.25 178 ILE A C 1
ATOM 1450 O O . ILE A 1 178 ? 0.818 -13.091 -15.760 1.00 96.25 178 ILE A O 1
ATOM 1454 N N . PRO A 1 179 ? 2.582 -11.673 -15.695 1.00 94.38 179 PRO A N 1
ATOM 1455 C CA . PRO A 1 179 ? 3.122 -12.088 -16.982 1.00 94.38 179 PRO A CA 1
ATOM 1456 C C . PRO A 1 179 ? 3.403 -13.592 -17.010 1.00 94.38 179 PRO A C 1
ATOM 1458 O O . PRO A 1 179 ? 3.961 -14.149 -16.071 1.00 94.38 179 PRO A O 1
ATOM 1461 N N . ALA A 1 180 ? 3.037 -14.266 -18.101 1.00 94.38 180 ALA A N 1
ATOM 1462 C CA . ALA A 1 180 ? 3.162 -15.724 -18.211 1.00 94.38 180 ALA A CA 1
ATOM 1463 C C . ALA A 1 180 ? 4.617 -16.237 -18.185 1.00 94.38 180 ALA A C 1
ATOM 1465 O O . ALA A 1 180 ? 4.849 -17.434 -18.046 1.00 94.38 180 ALA A O 1
ATOM 1466 N N . ASN A 1 181 ? 5.582 -15.340 -18.378 1.00 87.50 181 AS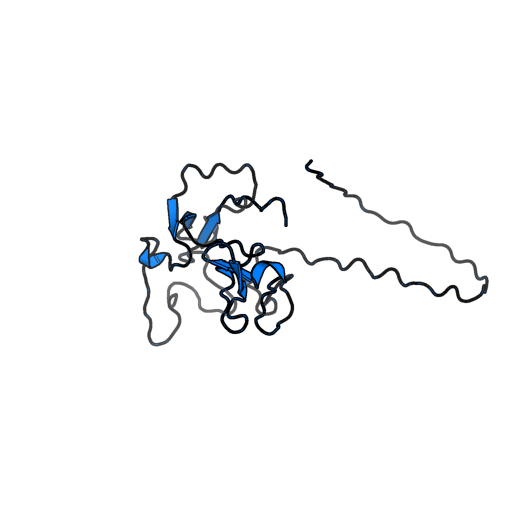N A N 1
ATOM 1467 C CA . ASN A 1 181 ? 7.015 -15.605 -18.406 1.00 87.50 181 ASN A CA 1
ATOM 1468 C C . ASN A 1 181 ? 7.717 -15.338 -17.059 1.00 87.50 181 ASN A C 1
ATOM 1470 O O . ASN A 1 181 ? 8.947 -15.253 -17.046 1.00 87.50 181 ASN A O 1
ATOM 1474 N N . TRP A 1 182 ? 6.958 -15.153 -15.975 1.00 91.12 182 TRP A N 1
ATOM 1475 C CA . TRP A 1 182 ? 7.441 -15.079 -14.590 1.00 91.12 182 TRP A CA 1
ATOM 1476 C C . TRP A 1 182 ? 7.196 -16.409 -13.874 1.00 91.12 182 TRP A C 1
ATOM 1478 O O . TRP A 1 182 ? 8.113 -16.850 -13.148 1.00 91.12 182 TRP A O 1
#

Solvent-accessible surface area (backbone atoms only — not comparable to full-atom values): 13128 Å² total; per-residue (Å²): 137,91,84,85,88,85,88,86,91,88,87,89,87,84,89,85,90,79,95,73,96,68,79,86,69,80,71,75,68,72,73,72,76,74,76,75,76,73,89,84,88,55,52,93,58,39,92,87,53,88,76,75,93,65,81,78,94,72,80,94,81,81,88,72,59,80,75,59,43,46,47,80,55,97,92,38,84,41,77,54,64,75,93,72,63,58,65,84,70,30,93,91,49,77,86,85,64,45,81,27,40,29,46,77,33,61,26,50,83,69,50,75,87,63,70,84,48,91,84,60,86,61,83,89,42,48,75,40,59,38,88,67,65,55,40,86,70,77,46,79,76,83,82,88,65,94,79,76,64,84,66,64,86,75,47,84,90,49,84,66,62,74,60,49,65,81,28,70,40,76,49,78,46,77,90,80,86,76,65,93,91,114

Organism: NCBI:txid408170

Mean predicted aligned error: 12.02 Å

pLDDT: mean 81.38, std 22.51, range [22.8, 98.5]

Secondary structure (DSSP, 8-state):
------------------------------------PPP-S-GGG-TT-S-SSPPPP--------GGGGEEEETTEEEE--GGG--GGGSTT-----EEEEEEEESSGGGS-TTTTSTT---TT-EEEEESS-SGGGTSS-----SSS-TTBTTB---TT---STT--EEEEE------TT-

Sequence (182 aa):
MKQRLFVTLSLAGLAMATFGATKPKTAIKSLNKTTIQQPTYTEWHDLQVNAINRFPLHTNFFTYPADDWVSEKDGKIVSKDILHMNKTESKYFLSLDGTWKFNWVANADQRPTDFYKENLDDSNWKTMNVPGNWEMNGFGDPEYVNVGFGWRGHFDQQPPAVPTKDNHVGSYRRIIDIPANW

Nearest PDB structures (foldseek):
  3dec-assembly1_A  TM=9.528E-01  e=1.580E-06  Bacteroides thetaiotaomicron VPI-5482
  6s6z-assembly1_A  TM=8.405E-01  e=2.725E-07  Thermotoga maritima MSB8
  3bga-assembly1_B  TM=8.568E-01  e=1.141E-06  Bacteroides thetaiotaomicron VPI-5482

Radius of gyration: 25.64 Å; Cα contacts (8 Å, |Δi|>4): 139; chains: 1; bounding box: 46×72×65 Å